Protein AF-A0A1I7YZM1-F1 (afdb_monomer)

Mean predicted aligned error: 12.56 Å

Solvent-accessible surface area (backbone atoms only — not comparable to full-atom values): 18655 Å² total; per-residue (Å²): 140,80,84,81,80,78,85,76,76,84,75,80,74,74,53,71,64,60,55,38,54,50,48,39,50,52,22,51,33,45,52,51,37,62,56,33,71,76,38,93,88,55,77,77,63,86,46,68,46,64,57,43,19,50,11,54,57,50,32,52,45,47,20,66,78,67,75,47,90,67,84,72,64,76,58,103,65,84,46,70,72,35,13,37,49,17,28,45,48,37,54,50,53,44,41,76,76,68,49,84,74,78,86,72,50,39,66,51,39,48,67,28,37,61,72,52,49,54,51,49,53,47,51,49,47,43,56,76,48,48,48,57,49,48,54,54,35,35,76,71,72,39,54,60,76,75,80,72,91,64,96,75,92,72,101,62,58,73,70,55,56,55,52,60,41,52,54,50,29,52,44,51,47,47,33,68,70,33,20,63,80,68,73,47,80,62,86,58,61,29,62,49,49,35,54,10,53,59,52,34,40,54,47,23,66,75,42,54,90,81,41,64,66,75,58,46,76,73,49,52,35,65,60,27,35,53,50,28,43,51,50,30,34,78,74,60,73,39,77,74,40,69,56,65,72,52,38,61,43,95,67,24,45,41,68,46,44,50,63,49,60,57,55,58,60,63,52,48,63,76,69,51,74,86,68,86,68,63,100,75,41,74,67,57,50,50,50,50,52,47,51,52,50,52,52,52,52,51,53,51,61,74,69,57,58,94,80,65,66,75,72,68,79,77,72,80,86,130

Nearest PDB structures (foldseek):
  4q57-assembly1_B  TM=9.097E-01  e=5.601E-19  Mus musculus
  4q59-assembly2_B  TM=9.113E-01  e=7.715E-19  Homo sapiens
  3f7p-assembly2_B  TM=9.151E-01  e=2.017E-18  Homo sapiens
  1mb8-assembly1_A  TM=8.969E-01  e=2.179E-17  Homo sapiens
  1sh6-assembly1_A  TM=9.086E-01  e=3.142E-17  Mus musculus

pLDDT: mean 81.33, std 19.45, range [35.44, 98.56]

Radius of gyration: 25.15 Å; Cα contacts (8 Å, |Δi|>4): 322; chains: 1; bounding box: 53×84×77 Å

Secondary structure (DSSP, 8-state):
---PPPPP-------HHHHHHHHHHHHHHHHHHHHHTT-TTPPPPS-HHHHTTTSHHHHHHHHHHHS--------SS--HHHHHHHHHHHHHHHHHTT---TT--HHHHHTT-HHHHHHHHHHHIIIIIIIHHHHHHHHTT-PPP------------HHHHHHHHHHHHHHHHHIIIIIHHHT-----SSGGGTTSHHHHHHHHHH-GGG--HHHHHHS-HHHHHHHHHHHHHHHH-----S-HHHHHSSS--HHHHHHHHTHHHHHHHHHS------TT-HHHHHHHHHHHHHHHHHHHHHH--TTS-TTGGGS---

Structure (mmCIF, N/CA/C/O backbone):
data_AF-A0A1I7YZM1-F1
#
_entry.id   AF-A0A1I7YZM1-F1
#
loop_
_atom_site.group_PDB
_atom_site.id
_atom_site.type_symbol
_atom_site.label_atom_id
_atom_site.label_alt_id
_atom_site.label_comp_id
_atom_site.label_asym_id
_atom_site.label_entity_id
_atom_site.label_seq_id
_atom_site.pdbx_PDB_ins_code
_atom_site.Cartn_x
_atom_site.Cartn_y
_atom_site.Cartn_z
_atom_site.occupancy
_atom_site.B_iso_or_equiv
_atom_site.auth_seq_id
_atom_site.auth_comp_id
_atom_site.auth_asym_id
_atom_site.auth_atom_id
_atom_site.pdbx_PDB_model_num
ATOM 1 N N . MET A 1 1 ? 29.058 -42.883 34.909 1.00 40.97 1 MET A N 1
ATOM 2 C CA . MET A 1 1 ? 27.886 -42.901 34.003 1.00 40.97 1 MET A CA 1
ATOM 3 C C . MET A 1 1 ? 27.300 -41.496 33.915 1.00 40.97 1 MET A C 1
ATOM 5 O O . MET A 1 1 ? 26.588 -41.092 34.819 1.00 40.97 1 MET A O 1
ATOM 9 N N . SER A 1 2 ? 27.626 -40.730 32.871 1.00 36.28 2 SER A N 1
ATOM 10 C CA . SER A 1 2 ? 27.017 -39.415 32.617 1.00 36.28 2 SER A CA 1
ATOM 11 C C . SER A 1 2 ? 26.451 -39.419 31.200 1.00 36.28 2 SER A C 1
ATOM 13 O O . SER A 1 2 ? 27.194 -39.531 30.225 1.00 36.28 2 SER A O 1
ATOM 15 N N . ARG A 1 3 ? 25.117 -39.416 31.095 1.00 38.44 3 ARG A N 1
ATOM 16 C CA . ARG A 1 3 ? 24.385 -39.421 29.824 1.00 38.44 3 ARG A CA 1
ATOM 17 C C . ARG A 1 3 ? 24.473 -38.024 29.207 1.00 38.44 3 ARG A C 1
ATOM 19 O O . ARG A 1 3 ? 23.849 -37.091 29.707 1.00 38.44 3 ARG A O 1
ATOM 26 N N . ARG A 1 4 ? 25.217 -37.886 28.105 1.00 37.78 4 ARG A N 1
ATOM 27 C CA . ARG A 1 4 ? 25.142 -36.709 27.229 1.00 37.78 4 ARG A CA 1
ATOM 28 C C . ARG A 1 4 ? 23.739 -36.658 26.616 1.00 37.78 4 ARG A C 1
ATOM 30 O O . ARG A 1 4 ? 23.339 -37.585 25.918 1.00 37.78 4 ARG A O 1
ATOM 37 N N . ARG A 1 5 ? 22.978 -35.602 26.914 1.00 41.69 5 ARG A N 1
ATOM 38 C CA . ARG A 1 5 ? 21.721 -35.298 26.218 1.00 41.69 5 ARG A CA 1
ATOM 39 C C . ARG A 1 5 ? 22.076 -34.775 24.825 1.00 41.69 5 ARG A C 1
ATOM 41 O O . ARG A 1 5 ? 22.742 -33.750 24.717 1.00 41.69 5 ARG A O 1
ATOM 48 N N . ASN A 1 6 ? 21.645 -35.481 23.784 1.00 35.69 6 ASN A N 1
ATOM 49 C CA . ASN A 1 6 ? 21.648 -34.959 22.419 1.00 35.69 6 ASN A CA 1
ATOM 50 C C . ASN A 1 6 ? 20.668 -33.775 22.334 1.00 35.69 6 ASN A C 1
ATOM 52 O O . ASN A 1 6 ? 19.540 -33.912 22.818 1.00 35.69 6 ASN A O 1
ATOM 56 N N . PRO A 1 7 ? 21.038 -32.633 21.730 1.00 41.72 7 PRO A N 1
ATOM 57 C CA . PRO A 1 7 ? 20.072 -31.593 21.423 1.00 41.72 7 PRO A CA 1
ATOM 58 C C . PRO A 1 7 ? 19.243 -32.024 20.207 1.00 41.72 7 PRO A C 1
ATOM 60 O O . PRO A 1 7 ? 19.772 -32.240 19.118 1.00 41.72 7 PRO A O 1
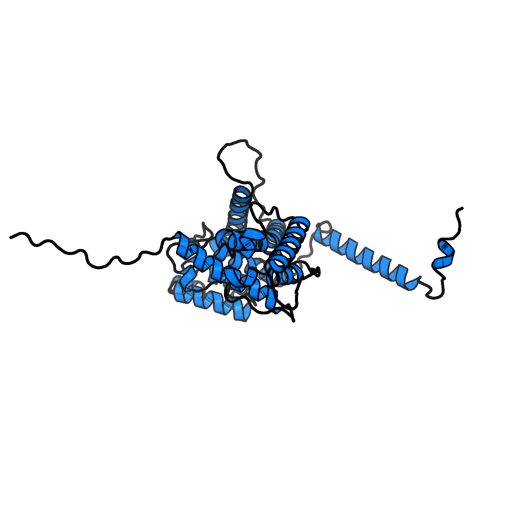ATOM 63 N N . CYS A 1 8 ? 17.935 -32.180 20.413 1.00 43.50 8 CYS A N 1
ATOM 64 C CA . CYS A 1 8 ? 16.960 -32.360 19.343 1.00 43.50 8 CYS A CA 1
ATOM 65 C C . CYS A 1 8 ? 16.930 -31.128 18.418 1.00 43.50 8 CYS A C 1
ATOM 67 O O . CYS A 1 8 ? 17.046 -30.004 18.896 1.00 43.50 8 CYS A O 1
ATOM 69 N N . CYS A 1 9 ? 16.768 -31.398 17.117 1.00 35.44 9 CYS A N 1
ATOM 70 C CA . CYS A 1 9 ? 16.461 -30.527 15.970 1.00 35.44 9 CYS A CA 1
ATOM 71 C C . CYS A 1 9 ? 16.451 -28.994 16.176 1.00 35.44 9 CYS A C 1
ATOM 73 O O . CYS A 1 9 ? 15.660 -28.487 16.973 1.00 35.44 9 CYS A O 1
ATOM 75 N N . PRO A 1 10 ? 17.181 -28.214 15.350 1.00 42.66 10 PRO A N 1
ATOM 76 C CA . PRO A 1 10 ? 17.001 -26.772 15.312 1.00 42.66 10 PRO A CA 1
ATOM 77 C C . PRO A 1 10 ? 15.647 -26.464 14.662 1.00 42.66 10 PRO A C 1
ATOM 79 O O . PRO A 1 10 ? 15.486 -26.538 13.446 1.00 42.66 10 PRO A O 1
ATOM 82 N N . CYS A 1 11 ? 14.657 -26.097 15.472 1.00 38.56 11 CYS A N 1
ATOM 83 C CA . CYS A 1 11 ? 13.500 -25.351 15.000 1.00 38.56 11 CYS A CA 1
ATOM 84 C C . CYS A 1 11 ? 14.020 -24.084 14.299 1.00 38.56 11 CYS A C 1
ATOM 86 O O . CYS A 1 11 ? 14.552 -23.173 14.939 1.00 38.56 11 CYS A O 1
ATOM 88 N N . PHE A 1 12 ? 13.937 -24.073 12.968 1.00 37.38 12 PHE A N 1
ATOM 89 C CA . PHE A 1 12 ? 14.424 -23.008 12.100 1.00 37.38 12 PHE A CA 1
ATOM 90 C C . PHE A 1 12 ? 13.574 -21.753 12.337 1.00 37.38 12 PHE A C 1
ATOM 92 O O . PHE A 1 12 ? 12.554 -21.522 11.692 1.00 37.38 12 PHE A O 1
ATOM 99 N N . ARG A 1 13 ? 13.948 -20.955 13.338 1.00 43.38 13 ARG A N 1
ATOM 100 C CA . ARG A 1 13 ? 13.294 -19.685 13.650 1.00 43.38 13 ARG A CA 1
ATOM 101 C C . ARG A 1 13 ? 13.651 -18.710 12.526 1.00 43.38 13 ARG A C 1
ATOM 103 O O . ARG A 1 13 ? 14.719 -18.105 12.543 1.00 43.38 13 ARG A O 1
ATOM 110 N N . MET A 1 14 ? 12.794 -18.616 11.506 1.00 52.22 14 MET A N 1
ATOM 111 C CA . MET A 1 14 ? 12.948 -17.652 10.411 1.00 52.22 14 MET A CA 1
ATOM 112 C C . MET A 1 14 ? 13.180 -16.254 11.001 1.00 52.22 14 MET A C 1
ATOM 114 O O . MET A 1 14 ? 12.443 -15.821 11.887 1.00 52.22 14 MET A O 1
ATOM 118 N N . SER A 1 15 ? 14.221 -15.557 10.535 1.00 65.75 15 SER A N 1
ATOM 119 C CA . SER A 1 15 ? 14.548 -14.210 11.017 1.00 65.75 15 SER A CA 1
ATOM 120 C C . SER A 1 15 ? 13.344 -13.277 10.848 1.00 65.75 15 SER A C 1
ATOM 122 O O . SER A 1 15 ? 12.726 -13.252 9.783 1.00 65.75 15 SER A O 1
ATOM 124 N N . SER A 1 16 ? 13.034 -12.477 11.875 1.00 68.31 16 SER A N 1
ATOM 125 C CA . SER A 1 16 ? 11.930 -11.497 11.870 1.00 68.31 16 SER A CA 1
ATOM 126 C C . SER A 1 16 ? 11.952 -10.592 10.628 1.00 68.31 16 SER A C 1
ATOM 128 O O . SER A 1 16 ? 10.901 -10.261 10.088 1.00 68.31 16 SER A O 1
ATOM 130 N N . LYS A 1 17 ? 13.143 -10.275 10.104 1.00 73.31 17 LYS A N 1
ATOM 131 C CA . LYS A 1 17 ? 13.301 -9.506 8.864 1.00 73.31 17 LYS A CA 1
ATOM 132 C C . LYS A 1 17 ? 12.768 -10.236 7.625 1.00 73.31 17 LYS A C 1
ATOM 134 O O . LYS A 1 17 ? 12.080 -9.629 6.817 1.00 73.31 17 LYS A O 1
ATOM 139 N N . TYR A 1 18 ? 13.052 -11.531 7.492 1.00 75.50 18 TYR A N 1
ATOM 140 C CA . TYR A 1 18 ? 12.601 -12.325 6.345 1.00 75.50 18 TYR A CA 1
ATOM 141 C C . TYR A 1 18 ? 11.071 -12.450 6.315 1.00 75.50 18 TYR A C 1
ATOM 143 O O . TYR A 1 18 ? 10.460 -12.390 5.252 1.00 75.50 18 TYR A O 1
ATOM 151 N N . GLN A 1 19 ? 10.443 -12.571 7.490 1.00 79.19 19 GLN A N 1
ATOM 152 C CA . GLN A 1 19 ? 8.982 -12.585 7.597 1.00 79.19 19 GLN A CA 1
ATOM 153 C C . GLN A 1 19 ? 8.365 -11.252 7.158 1.00 79.19 19 GLN A C 1
ATOM 155 O O . GLN A 1 19 ? 7.424 -11.249 6.368 1.00 79.19 19 GLN A O 1
ATOM 160 N N . HIS A 1 20 ? 8.934 -10.123 7.593 1.00 84.75 20 HIS A N 1
ATOM 161 C CA . HIS A 1 20 ? 8.491 -8.799 7.144 1.00 84.75 20 HIS A CA 1
ATOM 162 C C . HIS A 1 20 ? 8.602 -8.631 5.624 1.00 84.75 20 HIS A C 1
ATOM 164 O O . HIS A 1 20 ? 7.648 -8.179 4.995 1.00 84.75 20 HIS A O 1
ATOM 170 N N . ASP A 1 21 ? 9.729 -9.027 5.024 1.00 88.50 21 ASP A N 1
ATOM 171 C CA . ASP A 1 21 ? 9.936 -8.908 3.575 1.00 88.50 21 ASP A CA 1
ATOM 172 C C . ASP A 1 21 ? 8.925 -9.771 2.791 1.00 88.50 21 ASP A C 1
ATOM 174 O O . ASP A 1 21 ? 8.432 -9.348 1.744 1.00 88.50 21 ASP A O 1
ATOM 178 N N . LYS A 1 22 ? 8.545 -10.945 3.318 1.00 92.50 22 LYS A N 1
ATOM 179 C CA . LYS A 1 22 ? 7.515 -11.816 2.724 1.00 92.50 22 LYS A CA 1
ATOM 180 C C . LYS A 1 22 ? 6.116 -11.190 2.776 1.00 92.50 22 LYS A C 1
ATOM 182 O O . LYS A 1 22 ? 5.427 -11.177 1.756 1.00 92.50 22 LYS A O 1
ATOM 187 N N . ILE A 1 23 ? 5.708 -10.664 3.932 1.00 93.00 23 ILE A N 1
ATOM 188 C CA . ILE A 1 23 ? 4.410 -9.984 4.112 1.00 93.00 23 ILE A CA 1
ATOM 189 C C . ILE A 1 23 ? 4.326 -8.757 3.197 1.00 93.00 23 ILE A C 1
ATOM 191 O O . ILE A 1 23 ? 3.333 -8.540 2.496 1.00 93.00 23 ILE A O 1
ATOM 195 N N . GLN A 1 24 ? 5.409 -7.980 3.151 1.00 94.25 24 GLN A N 1
ATOM 196 C CA . GLN A 1 24 ? 5.496 -6.791 2.317 1.00 94.25 24 GLN A CA 1
ATOM 197 C C . GLN A 1 24 ? 5.444 -7.140 0.827 1.00 94.25 24 GLN A C 1
ATOM 199 O O . GLN A 1 24 ? 4.685 -6.511 0.093 1.00 94.25 24 GLN A O 1
ATOM 204 N N . LYS A 1 25 ? 6.168 -8.182 0.384 1.00 96.88 25 LYS A N 1
ATOM 205 C CA . LYS A 1 25 ? 6.096 -8.693 -0.996 1.00 96.88 25 LYS A CA 1
ATOM 206 C C . LYS A 1 25 ? 4.659 -9.014 -1.393 1.00 96.88 25 LYS A C 1
ATOM 208 O O . LYS A 1 25 ? 4.211 -8.540 -2.433 1.00 96.88 25 LYS A O 1
ATOM 213 N N . LYS A 1 26 ? 3.928 -9.781 -0.578 1.00 97.06 26 LYS A N 1
ATOM 214 C CA . LYS A 1 26 ? 2.529 -10.139 -0.863 1.00 97.06 26 LYS A CA 1
ATOM 215 C C . LYS A 1 26 ? 1.634 -8.906 -0.978 1.00 97.06 26 LYS A C 1
ATOM 217 O O . LYS A 1 26 ? 0.933 -8.750 -1.974 1.00 97.06 26 LYS A O 1
ATOM 222 N N . THR A 1 27 ? 1.705 -8.013 0.009 1.00 97.81 27 THR A N 1
ATOM 223 C CA . THR A 1 27 ? 0.872 -6.801 0.054 1.00 97.81 27 THR A CA 1
ATOM 224 C C . THR A 1 27 ? 1.132 -5.906 -1.156 1.00 97.81 27 THR A C 1
ATOM 226 O O . THR A 1 27 ? 0.201 -5.443 -1.810 1.00 97.81 27 THR A O 1
ATOM 229 N N . PHE A 1 28 ? 2.405 -5.703 -1.503 1.00 98.19 28 PHE A N 1
ATOM 230 C CA . PHE A 1 28 ? 2.802 -4.889 -2.651 1.00 98.19 28 PHE A CA 1
ATOM 231 C C . PHE A 1 28 ? 2.443 -5.552 -3.982 1.00 98.19 28 PHE A C 1
ATOM 233 O O . PHE A 1 28 ? 2.031 -4.855 -4.901 1.00 98.19 28 PHE A O 1
ATOM 240 N N . THR A 1 29 ? 2.510 -6.882 -4.074 1.00 98.19 29 THR A N 1
ATOM 241 C CA . THR A 1 29 ? 2.039 -7.627 -5.255 1.00 98.19 29 THR A CA 1
ATOM 242 C C . THR A 1 29 ? 0.544 -7.402 -5.480 1.00 98.19 29 THR A C 1
ATOM 244 O O . THR A 1 29 ? 0.141 -7.009 -6.572 1.00 98.19 29 THR A O 1
ATOM 247 N N . LYS A 1 30 ? -0.281 -7.554 -4.432 1.00 98.00 30 LYS A N 1
ATOM 248 C CA . LYS A 1 30 ? -1.727 -7.285 -4.506 1.00 98.00 30 LYS A CA 1
ATOM 249 C C . LYS A 1 30 ? -2.027 -5.832 -4.876 1.00 98.00 30 LYS A C 1
ATOM 251 O O . LYS A 1 30 ? -2.937 -5.584 -5.661 1.00 98.00 30 LYS A O 1
ATOM 256 N N . TRP A 1 31 ? -1.257 -4.883 -4.339 1.00 97.75 31 TRP A N 1
ATOM 257 C CA . TRP A 1 31 ? -1.401 -3.465 -4.668 1.00 97.75 31 TRP A CA 1
ATOM 258 C C . TRP A 1 31 ? -1.092 -3.177 -6.142 1.00 97.75 31 TRP A C 1
ATOM 260 O O . TRP A 1 31 ? -1.857 -2.476 -6.796 1.00 97.75 31 TRP A O 1
ATOM 270 N N . ILE A 1 32 ? -0.013 -3.747 -6.689 1.00 97.75 32 ILE A N 1
ATOM 271 C CA . ILE A 1 32 ? 0.309 -3.604 -8.115 1.00 97.75 32 ILE A CA 1
ATOM 272 C C . ILE A 1 32 ? -0.797 -4.221 -8.973 1.00 97.75 32 ILE A C 1
ATOM 274 O O . ILE A 1 32 ? -1.288 -3.565 -9.888 1.00 97.75 32 ILE A O 1
ATOM 278 N N . ASN A 1 33 ? -1.228 -5.445 -8.656 1.00 97.12 33 ASN A N 1
ATOM 279 C CA . ASN A 1 33 ? -2.269 -6.135 -9.420 1.00 97.12 33 ASN A CA 1
ATOM 280 C C . ASN A 1 33 ? -3.601 -5.381 -9.408 1.00 97.12 33 ASN A C 1
ATOM 282 O O . ASN A 1 33 ? -4.258 -5.317 -10.439 1.00 97.12 33 ASN A O 1
ATOM 286 N N . TYR A 1 34 ? -3.958 -4.742 -8.291 1.00 94.62 34 TYR A N 1
ATOM 287 C CA . TYR A 1 34 ? -5.133 -3.874 -8.214 1.00 94.62 34 TYR A CA 1
ATOM 288 C C . TYR A 1 34 ? -5.119 -2.751 -9.254 1.00 94.62 34 TYR A C 1
ATOM 290 O O . TYR A 1 34 ? -6.120 -2.525 -9.926 1.00 94.62 34 TYR A O 1
ATOM 298 N N . HIS A 1 35 ? -3.984 -2.072 -9.430 1.00 94.25 35 HIS A N 1
ATOM 299 C CA . HIS A 1 35 ? -3.873 -1.030 -10.453 1.00 94.25 35 HIS A CA 1
ATOM 300 C C . HIS A 1 35 ? -3.815 -1.630 -11.860 1.00 94.25 35 HIS A C 1
ATOM 302 O O . HIS A 1 35 ? -4.493 -1.149 -12.766 1.00 94.25 35 HIS A O 1
ATOM 308 N N . LEU A 1 36 ? -3.063 -2.717 -12.050 1.00 94.44 36 LEU A N 1
ATOM 309 C CA . LEU A 1 36 ? -2.901 -3.350 -13.362 1.00 94.44 36 LEU A CA 1
ATOM 310 C C . LEU A 1 36 ? -4.179 -3.992 -13.911 1.00 94.44 36 LEU A C 1
ATOM 312 O O . LEU A 1 36 ? -4.284 -4.131 -15.123 1.00 94.44 36 LEU A O 1
ATOM 316 N N . GLU A 1 37 ? -5.156 -4.340 -13.075 1.00 89.69 37 GLU A N 1
ATOM 317 C CA . GLU A 1 37 ? -6.455 -4.847 -13.541 1.00 89.69 37 GLU A CA 1
ATOM 318 C C . GLU A 1 37 ? -7.215 -3.855 -14.420 1.00 89.69 37 GLU A C 1
ATOM 320 O O . GLU A 1 37 ? -7.981 -4.261 -15.289 1.00 89.69 37 GLU A O 1
ATOM 325 N N . THR A 1 38 ? -6.976 -2.556 -14.239 1.00 80.88 38 THR A N 1
ATOM 326 C CA . THR A 1 38 ? -7.560 -1.515 -15.097 1.00 80.88 38 THR A CA 1
ATOM 327 C C . THR A 1 38 ? -6.839 -1.372 -16.441 1.00 80.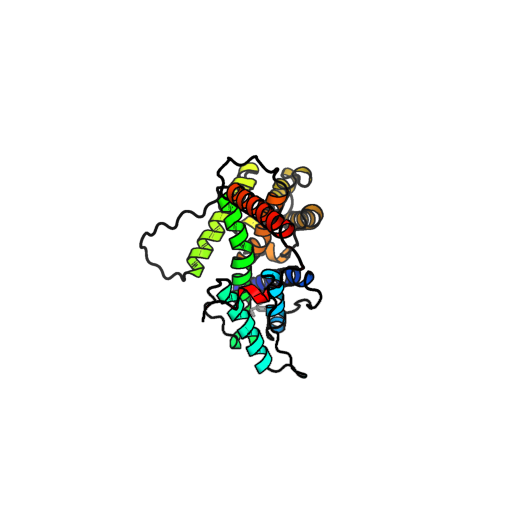88 38 THR A C 1
ATOM 329 O O . THR A 1 38 ? -7.304 -0.657 -17.327 1.00 80.88 38 THR A O 1
ATOM 332 N N . HIS A 1 39 ? -5.708 -2.061 -16.618 1.00 81.00 39 HIS A N 1
ATOM 333 C CA . HIS A 1 39 ? -4.881 -1.992 -17.811 1.00 81.00 39 HIS A CA 1
ATOM 334 C C . HIS A 1 39 ? -5.095 -3.218 -18.704 1.00 81.00 39 HIS A C 1
ATOM 336 O O . HIS A 1 39 ? -4.522 -4.283 -18.476 1.00 81.00 39 HIS A O 1
ATOM 342 N N . ASN A 1 40 ? -5.854 -3.034 -19.787 1.00 69.88 40 ASN A N 1
ATOM 343 C CA . ASN A 1 40 ? -6.302 -4.096 -20.703 1.00 69.88 40 ASN A CA 1
ATOM 344 C C . ASN A 1 40 ? -5.190 -5.010 -21.260 1.00 69.88 40 ASN A C 1
ATOM 346 O O . ASN A 1 40 ? -5.467 -6.137 -21.659 1.00 69.88 40 ASN A O 1
ATOM 350 N N . SER A 1 41 ? -3.941 -4.535 -21.303 1.00 70.69 41 SER A N 1
ATOM 351 C CA . SER A 1 41 ? -2.800 -5.253 -21.897 1.00 70.69 41 SER A CA 1
ATOM 352 C C . SER A 1 41 ? -1.786 -5.775 -20.869 1.00 70.69 41 SER A C 1
ATOM 354 O O . SER A 1 41 ? -0.709 -6.243 -21.246 1.00 70.69 41 SER A O 1
ATOM 356 N N . SER A 1 42 ? -2.076 -5.649 -19.570 1.00 79.38 42 SER A N 1
ATOM 357 C CA . SER A 1 42 ? -1.167 -6.078 -18.504 1.00 79.38 42 SER A CA 1
ATOM 358 C C . SER A 1 42 ? -1.485 -7.482 -18.021 1.00 79.38 42 SER A C 1
ATOM 360 O O . SER A 1 42 ? -2.630 -7.812 -17.732 1.00 79.38 42 SER A O 1
ATOM 362 N N . ARG A 1 43 ? -0.441 -8.300 -17.872 1.00 89.56 43 ARG A N 1
ATOM 363 C CA . ARG A 1 43 ? -0.526 -9.524 -17.069 1.00 89.56 43 ARG A CA 1
ATOM 364 C C . ARG A 1 43 ? -0.455 -9.185 -15.578 1.00 89.56 43 ARG A C 1
ATOM 366 O O . ARG A 1 43 ? 0.074 -8.135 -15.210 1.00 89.56 43 ARG A O 1
ATOM 373 N N . GLN A 1 44 ? -0.926 -10.099 -14.734 1.00 92.31 44 GLN A N 1
ATOM 374 C CA . GLN A 1 44 ? -0.741 -10.003 -13.288 1.00 92.31 44 GLN A CA 1
ATOM 375 C C . GLN A 1 44 ? 0.707 -10.333 -12.893 1.00 92.31 44 GLN A C 1
ATOM 377 O O . GLN A 1 44 ? 1.403 -11.096 -13.568 1.00 92.31 44 GLN A O 1
ATOM 382 N N . VAL A 1 45 ? 1.149 -9.727 -11.795 1.00 96.31 45 VAL A N 1
ATOM 383 C CA . VAL A 1 45 ? 2.381 -10.062 -11.079 1.00 96.31 45 VAL A CA 1
ATOM 384 C C . VAL A 1 45 ? 2.102 -11.266 -10.184 1.00 96.31 45 VAL A C 1
ATOM 386 O O . VAL A 1 45 ? 1.215 -11.210 -9.329 1.00 96.31 45 VAL A O 1
ATOM 389 N N . GLU A 1 46 ? 2.886 -12.325 -10.346 1.00 95.56 46 GLU A N 1
ATOM 390 C CA . GLU A 1 46 ? 2.864 -13.529 -9.511 1.00 95.56 46 GLU A CA 1
ATOM 391 C C . GLU A 1 46 ? 4.062 -13.537 -8.555 1.00 95.56 46 GLU A C 1
ATOM 393 O O . GLU A 1 46 ? 3.906 -13.710 -7.343 1.00 95.56 46 GLU A O 1
ATOM 398 N N . ASP A 1 47 ? 5.258 -13.257 -9.080 1.00 96.62 47 ASP A N 1
ATOM 399 C CA . ASP A 1 47 ? 6.465 -13.046 -8.292 1.00 96.62 47 ASP A CA 1
ATOM 400 C C . ASP A 1 47 ? 7.015 -11.638 -8.518 1.00 96.62 47 ASP A C 1
ATOM 402 O O . ASP A 1 47 ? 7.700 -11.359 -9.497 1.00 96.62 47 ASP A O 1
ATOM 406 N N . LEU A 1 48 ? 6.790 -10.762 -7.537 1.00 97.62 48 LEU A N 1
ATOM 407 C CA . LEU A 1 48 ? 7.255 -9.374 -7.555 1.00 97.62 48 LEU A CA 1
ATOM 408 C C . LEU A 1 48 ? 8.736 -9.187 -7.926 1.00 97.62 48 LEU A C 1
ATOM 410 O O . LEU A 1 48 ? 9.083 -8.180 -8.539 1.00 97.62 48 LEU A O 1
ATOM 414 N N . PHE A 1 49 ? 9.616 -10.102 -7.510 1.00 96.88 49 PHE A N 1
ATOM 415 C CA . PHE A 1 49 ? 11.060 -9.957 -7.708 1.00 96.88 49 PHE A CA 1
ATOM 416 C C . PHE A 1 49 ? 11.519 -10.454 -9.073 1.00 96.88 49 PHE A C 1
ATOM 418 O O . PHE A 1 49 ? 12.566 -10.012 -9.531 1.00 96.88 49 PHE A O 1
ATOM 425 N N . GLU A 1 50 ? 10.734 -11.306 -9.731 1.00 96.94 50 GLU A N 1
ATOM 426 C CA . GLU A 1 50 ? 11.016 -11.790 -11.084 1.00 96.94 50 GLU A CA 1
ATOM 427 C C . GLU A 1 50 ? 10.257 -10.989 -12.145 1.00 96.94 50 GLU A C 1
ATOM 429 O O . GLU A 1 50 ? 10.829 -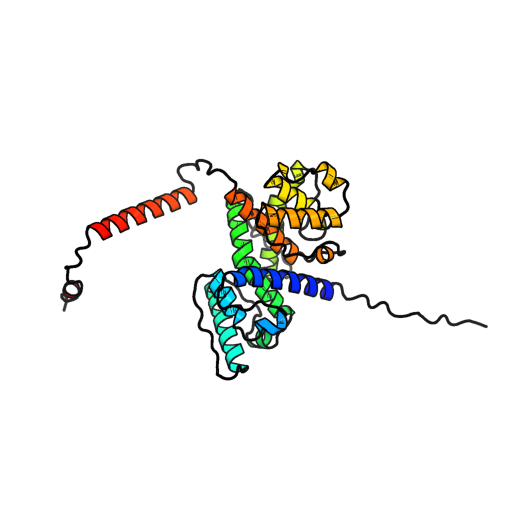10.556 -13.146 1.00 96.94 50 GLU A O 1
ATOM 434 N N . ASP A 1 51 ? 8.982 -10.705 -11.901 1.00 97.12 51 ASP A N 1
ATOM 435 C CA . ASP A 1 51 ? 8.078 -10.127 -12.891 1.00 97.12 51 ASP A CA 1
ATOM 436 C C . ASP A 1 51 ? 8.325 -8.645 -13.173 1.00 97.12 51 ASP A C 1
ATOM 438 O O . ASP A 1 51 ? 7.945 -8.152 -14.234 1.00 97.12 51 ASP A O 1
ATOM 442 N N . LEU A 1 52 ? 8.977 -7.926 -12.254 1.00 96.94 52 LEU A N 1
ATOM 443 C CA . LEU A 1 52 ? 9.358 -6.526 -12.462 1.00 96.94 52 LEU A CA 1
ATOM 444 C C . LEU A 1 52 ? 10.729 -6.356 -13.132 1.00 96.94 52 LEU A C 1
ATOM 446 O O . LEU A 1 52 ? 11.087 -5.232 -13.490 1.00 96.94 52 LEU A O 1
ATOM 450 N N . ARG A 1 53 ? 11.503 -7.434 -13.317 1.00 96.56 53 ARG A N 1
ATOM 451 C CA . ARG A 1 53 ? 12.902 -7.357 -13.780 1.00 96.56 53 ARG A CA 1
ATOM 452 C C . ARG A 1 53 ? 13.045 -6.810 -15.190 1.00 96.56 53 ARG A C 1
ATOM 454 O O . ARG A 1 53 ? 14.045 -6.170 -15.493 1.00 96.56 53 ARG A O 1
ATOM 461 N N . ASP A 1 54 ? 12.068 -7.057 -16.057 1.00 95.50 54 ASP A N 1
ATOM 462 C CA . ASP A 1 54 ? 12.117 -6.600 -17.447 1.00 95.50 54 ASP A CA 1
ATOM 463 C C . ASP A 1 54 ? 11.640 -5.152 -17.647 1.00 95.50 54 ASP A C 1
ATOM 465 O O . ASP A 1 54 ? 11.734 -4.617 -18.757 1.00 95.50 54 ASP A O 1
ATOM 469 N N . GLY A 1 55 ? 11.137 -4.526 -16.578 1.00 96.44 55 GLY A N 1
ATOM 470 C CA . GLY A 1 55 ? 10.615 -3.165 -16.549 1.00 96.44 55 GLY A CA 1
ATOM 471 C C . GLY A 1 55 ? 9.266 -2.964 -17.240 1.00 96.44 55 GLY A C 1
ATOM 472 O O . GLY A 1 55 ? 8.702 -1.883 -17.111 1.00 96.44 55 GLY A O 1
ATOM 473 N N . VAL A 1 56 ? 8.710 -3.966 -17.928 1.00 95.38 56 VAL A N 1
ATOM 474 C CA . VAL A 1 56 ? 7.472 -3.816 -18.711 1.00 95.38 56 VAL A CA 1
ATOM 475 C C . VAL A 1 56 ? 6.283 -3.552 -17.792 1.00 95.38 56 VAL A C 1
ATOM 477 O O . VAL A 1 56 ? 5.566 -2.571 -17.972 1.00 95.38 56 VAL A O 1
ATOM 480 N N . LEU A 1 57 ? 6.101 -4.391 -16.770 1.00 96.12 57 LEU A N 1
ATOM 481 C CA . LEU A 1 57 ? 5.008 -4.220 -15.808 1.00 96.12 57 LEU A CA 1
ATOM 482 C C . LEU A 1 57 ? 5.171 -2.959 -14.958 1.00 96.12 57 LEU A C 1
ATOM 484 O O . LEU A 1 57 ? 4.176 -2.345 -14.581 1.00 96.12 57 LEU A O 1
ATOM 488 N N . LEU A 1 58 ? 6.412 -2.536 -14.698 1.00 96.94 58 LEU A N 1
ATOM 489 C CA . LEU A 1 58 ? 6.672 -1.271 -14.018 1.00 96.94 58 LEU A CA 1
ATOM 490 C C . LEU A 1 58 ? 6.252 -0.078 -14.888 1.00 96.94 58 LEU A C 1
ATOM 492 O O . LEU A 1 58 ? 5.634 0.847 -14.369 1.00 96.94 58 LEU A O 1
ATOM 496 N N . CYS A 1 59 ? 6.538 -0.109 -16.194 1.00 96.62 59 CYS A N 1
ATOM 497 C CA . CYS A 1 59 ? 6.039 0.894 -17.133 1.00 96.62 59 CYS A CA 1
ATOM 498 C C . CYS A 1 59 ? 4.509 0.932 -17.127 1.00 96.62 59 CYS A C 1
ATOM 500 O O . CYS A 1 59 ? 3.962 1.989 -16.838 1.00 96.62 59 CYS A O 1
ATOM 502 N N . HIS A 1 60 ? 3.830 -0.203 -17.324 1.00 96.06 60 HIS A N 1
ATOM 503 C CA . HIS A 1 60 ? 2.362 -0.236 -17.338 1.00 96.06 60 HIS A CA 1
ATOM 504 C C . HIS A 1 60 ? 1.742 0.270 -16.028 1.00 96.06 60 HIS A C 1
ATOM 506 O O . HIS A 1 60 ? 0.753 0.997 -16.035 1.00 96.06 60 HIS A O 1
ATOM 512 N N . LEU A 1 61 ? 2.336 -0.074 -14.882 1.00 96.94 61 LEU A N 1
ATOM 513 C CA . LEU A 1 61 ? 1.892 0.440 -13.589 1.00 96.94 61 LEU A CA 1
ATOM 514 C C . LEU A 1 61 ? 2.002 1.970 -13.526 1.00 96.94 61 LEU A C 1
ATOM 516 O O . LEU A 1 61 ? 1.089 2.632 -13.043 1.00 96.94 61 LEU A O 1
ATOM 520 N N . ILE A 1 62 ? 3.103 2.542 -14.018 1.00 96.19 62 ILE A N 1
ATOM 521 C CA . ILE A 1 62 ? 3.280 3.999 -14.083 1.00 96.19 62 ILE A CA 1
ATOM 522 C C . ILE A 1 62 ? 2.266 4.625 -15.045 1.00 96.19 62 ILE A C 1
ATOM 524 O O . ILE A 1 62 ? 1.721 5.679 -14.720 1.00 96.19 62 ILE A O 1
ATOM 528 N N . GLU A 1 63 ? 1.977 3.988 -16.181 1.00 95.12 63 GLU A N 1
ATOM 529 C CA . GLU A 1 63 ? 0.950 4.452 -17.123 1.00 95.12 63 GLU A CA 1
ATOM 530 C C . GLU A 1 63 ? -0.413 4.557 -16.435 1.00 95.12 63 GLU A C 1
ATOM 532 O O . GLU A 1 63 ? -1.040 5.613 -16.480 1.00 95.12 63 GLU A O 1
ATOM 537 N N . VAL A 1 64 ? -0.826 3.515 -15.705 1.00 94.81 64 VAL A N 1
ATOM 538 C CA . VAL A 1 64 ? -2.083 3.522 -14.936 1.00 94.81 64 VAL A CA 1
ATOM 539 C C . VAL A 1 64 ? -2.088 4.617 -13.869 1.00 94.81 64 VAL A C 1
ATOM 541 O O . VAL A 1 64 ? -3.064 5.352 -13.740 1.00 94.81 64 VAL A O 1
ATOM 544 N N . LEU A 1 65 ? -1.004 4.751 -13.100 1.00 94.12 65 LEU A N 1
ATOM 545 C CA . LEU A 1 65 ? -0.944 5.701 -11.984 1.00 94.12 65 LEU A CA 1
ATOM 546 C C . LEU A 1 65 ? -0.873 7.165 -12.437 1.00 94.12 65 LEU A C 1
ATOM 548 O O . LEU A 1 65 ? -1.279 8.056 -11.693 1.00 94.12 65 LEU A O 1
ATOM 552 N N . THR A 1 66 ? -0.319 7.430 -13.622 1.00 93.44 66 THR A N 1
ATOM 553 C CA . THR A 1 66 ? -0.032 8.796 -14.094 1.00 93.44 66 THR A CA 1
ATOM 554 C C . THR A 1 66 ? -0.885 9.246 -15.277 1.00 93.44 66 THR A C 1
ATOM 556 O O . THR A 1 66 ? -0.902 10.443 -15.574 1.00 93.44 66 THR A O 1
ATOM 559 N N . GLY A 1 67 ? -1.560 8.313 -15.956 1.00 92.62 67 GLY A N 1
ATOM 560 C CA . GLY A 1 67 ? -2.287 8.540 -17.207 1.00 92.62 67 GLY A CA 1
ATOM 561 C C . GLY A 1 67 ? -1.389 8.823 -18.418 1.00 92.62 67 GLY A C 1
ATOM 562 O O . GLY A 1 67 ? -1.889 9.214 -19.468 1.00 92.62 67 GLY A O 1
ATOM 563 N N . GLU A 1 68 ? -0.070 8.684 -18.285 1.00 92.31 68 GLU A N 1
ATOM 564 C CA . GLU A 1 68 ? 0.898 8.958 -19.347 1.00 92.31 68 GLU A CA 1
ATOM 565 C C . GLU A 1 68 ? 1.399 7.653 -19.956 1.00 92.31 68 GLU A C 1
ATOM 567 O O . GLU A 1 68 ? 1.898 6.815 -19.218 1.00 92.31 68 GLU A O 1
ATOM 572 N N . ALA A 1 69 ? 1.319 7.500 -21.281 1.00 92.62 69 ALA A N 1
ATOM 573 C CA . ALA A 1 69 ? 1.864 6.336 -21.979 1.00 92.62 69 ALA A CA 1
ATOM 574 C C . ALA A 1 69 ? 3.404 6.355 -21.994 1.00 92.62 69 ALA A C 1
ATOM 576 O O . ALA A 1 69 ? 4.021 7.384 -22.284 1.00 92.62 69 ALA A O 1
ATOM 577 N N . LEU A 1 70 ? 4.031 5.214 -21.713 1.00 93.44 70 LEU A N 1
ATOM 578 C CA . LEU A 1 70 ? 5.478 5.046 -21.643 1.00 93.44 70 LEU A CA 1
ATOM 579 C C . LEU A 1 70 ? 5.970 4.165 -22.800 1.00 93.44 70 LEU A C 1
ATOM 581 O O . LEU A 1 70 ? 5.384 3.123 -23.097 1.00 93.44 70 LEU A O 1
ATOM 585 N N . PRO A 1 71 ? 7.104 4.511 -23.434 1.00 91.81 71 PRO A N 1
ATOM 586 C CA . PRO A 1 71 ? 7.700 3.636 -24.429 1.00 91.81 71 PRO A CA 1
ATOM 587 C C . PRO A 1 71 ? 8.221 2.361 -23.758 1.00 91.81 71 PRO A C 1
ATOM 589 O O . PRO A 1 71 ? 9.067 2.412 -22.863 1.00 91.81 71 PRO A O 1
ATOM 592 N N . VAL A 1 72 ? 7.743 1.210 -24.233 1.00 91.44 72 VAL A N 1
ATOM 593 C CA . VAL A 1 72 ? 8.225 -0.106 -23.805 1.00 91.44 72 VAL A CA 1
ATOM 594 C C . VAL A 1 72 ? 9.047 -0.736 -24.923 1.00 91.44 72 VAL A C 1
ATOM 596 O O . VAL A 1 72 ? 8.541 -1.090 -25.987 1.00 91.44 72 VAL A O 1
ATOM 599 N N . HIS A 1 73 ? 10.333 -0.924 -24.664 1.00 86.19 73 HIS A N 1
ATOM 600 C CA . HIS A 1 73 ? 11.257 -1.599 -25.557 1.00 86.19 73 HIS A CA 1
ATOM 601 C C . HIS A 1 73 ? 11.074 -3.114 -25.451 1.00 86.19 73 HIS A C 1
ATOM 603 O O . HIS A 1 73 ? 11.387 -3.741 -24.433 1.00 86.19 73 HIS A O 1
ATOM 609 N N . LYS A 1 74 ? 10.591 -3.714 -26.540 1.00 80.31 74 LYS A N 1
ATOM 610 C CA . LYS A 1 74 ? 10.510 -5.164 -26.724 1.00 80.31 74 LYS A CA 1
ATOM 611 C C . LYS A 1 74 ? 11.229 -5.530 -28.019 1.00 80.31 74 LYS A C 1
ATOM 613 O O . LYS A 1 74 ? 11.045 -4.882 -29.043 1.00 80.31 74 LYS A O 1
ATOM 618 N N . GLY A 1 75 ? 12.055 -6.569 -27.968 1.00 71.25 75 GLY A N 1
ATOM 619 C CA . GLY A 1 75 ? 12.612 -7.209 -29.159 1.00 71.25 75 GLY A CA 1
ATOM 620 C C . GLY A 1 75 ? 11.960 -8.568 -29.385 1.00 71.25 75 GLY A C 1
ATOM 621 O O . GLY A 1 75 ? 11.297 -9.089 -28.490 1.00 71.25 75 GLY A O 1
ATOM 622 N N . ARG A 1 76 ? 12.216 -9.190 -30.546 1.00 76.19 76 ARG A N 1
ATOM 623 C CA . ARG A 1 76 ? 11.753 -10.563 -30.847 1.00 76.19 76 ARG A CA 1
ATOM 624 C C . ARG A 1 76 ? 12.139 -11.567 -29.750 1.00 76.19 76 ARG A C 1
ATOM 626 O O . ARG A 1 76 ? 11.416 -12.519 -29.500 1.00 76.19 76 ARG A O 1
ATOM 633 N N . VAL A 1 77 ? 13.281 -11.328 -29.102 1.00 80.69 77 VAL A N 1
ATOM 634 C CA . VAL A 1 77 ? 13.718 -12.004 -27.878 1.00 80.69 77 VAL A CA 1
ATOM 635 C C . VAL A 1 77 ? 14.026 -10.933 -26.834 1.00 80.69 77 VAL A C 1
ATOM 637 O O . VAL A 1 77 ? 14.796 -10.004 -27.102 1.00 80.69 77 VAL A O 1
ATOM 640 N N . SER A 1 78 ? 13.428 -11.055 -25.649 1.00 86.50 78 SER A N 1
ATOM 641 C CA . SER A 1 78 ? 13.714 -10.162 -24.525 1.00 86.50 78 SER A CA 1
ATOM 642 C C . SER A 1 78 ? 15.133 -10.419 -24.004 1.00 86.50 78 SER A C 1
ATOM 644 O O . SER A 1 78 ? 15.515 -11.559 -23.755 1.00 86.50 78 SER A O 1
ATOM 646 N N . LYS A 1 79 ? 15.943 -9.361 -23.898 1.00 91.06 79 LYS A N 1
ATOM 647 C CA . LYS A 1 79 ? 17.351 -9.407 -23.478 1.00 91.06 79 LYS A CA 1
ATOM 648 C C . LYS A 1 79 ? 17.564 -8.365 -22.391 1.00 91.06 79 LYS A C 1
ATOM 650 O O . LYS A 1 79 ? 16.854 -7.363 -22.358 1.00 91.06 79 LYS A O 1
ATOM 655 N N . ARG A 1 80 ? 18.613 -8.541 -21.584 1.00 93.62 80 ARG A N 1
ATOM 656 C CA . ARG A 1 80 ? 18.958 -7.624 -20.485 1.00 93.62 80 ARG A CA 1
ATOM 657 C C . ARG A 1 80 ? 19.053 -6.157 -20.917 1.00 93.62 80 ARG A C 1
ATOM 659 O O . ARG A 1 80 ? 18.634 -5.282 -20.177 1.00 93.62 80 ARG A O 1
ATOM 666 N N . VAL A 1 81 ? 19.533 -5.875 -22.127 1.00 92.81 81 VAL A N 1
ATOM 667 C CA . VAL A 1 81 ? 19.574 -4.499 -22.659 1.00 92.81 81 VAL A CA 1
ATOM 668 C C . VAL A 1 81 ? 18.181 -3.861 -22.766 1.00 92.81 81 VAL A C 1
ATOM 670 O O . VAL A 1 81 ? 18.028 -2.691 -22.435 1.00 92.81 81 VAL A O 1
ATOM 673 N N . HIS A 1 82 ? 17.150 -4.631 -23.139 1.00 94.38 82 HIS A N 1
ATOM 674 C CA . HIS A 1 82 ? 15.764 -4.155 -23.156 1.00 94.38 82 HIS A CA 1
ATOM 675 C C . HIS A 1 82 ? 15.246 -3.923 -21.733 1.00 94.38 82 HIS A C 1
ATOM 677 O O . HIS A 1 82 ? 14.612 -2.903 -21.482 1.00 94.38 82 HIS A O 1
ATOM 683 N N . HIS A 1 83 ? 15.576 -4.823 -20.795 1.00 96.25 83 HIS A N 1
ATOM 684 C CA . HIS A 1 83 ? 15.216 -4.686 -19.376 1.00 96.25 83 HIS A CA 1
ATOM 685 C C . HIS A 1 83 ? 15.740 -3.376 -18.793 1.00 96.25 83 HIS A C 1
ATOM 687 O O . HIS A 1 83 ? 14.977 -2.577 -18.259 1.00 96.25 83 HIS A O 1
ATOM 693 N N . ILE A 1 84 ? 17.041 -3.122 -18.965 1.00 96.50 84 ILE A N 1
ATOM 694 C CA . ILE A 1 84 ? 17.690 -1.902 -18.482 1.00 96.50 84 ILE A CA 1
ATOM 695 C C . ILE A 1 84 ? 17.075 -0.661 -19.136 1.00 96.50 84 ILE A C 1
ATOM 697 O O . ILE A 1 84 ? 16.835 0.321 -18.435 1.00 96.50 84 ILE A O 1
ATOM 701 N N . SER A 1 85 ? 16.771 -0.701 -20.439 1.00 96.50 85 SER A N 1
ATOM 702 C CA . SER A 1 85 ? 16.117 0.413 -21.142 1.00 96.50 85 SER A CA 1
ATOM 703 C C . SER A 1 85 ? 14.740 0.727 -20.550 1.00 96.50 85 SER A C 1
ATOM 705 O O . SER A 1 85 ? 14.488 1.865 -20.166 1.00 96.50 85 SER A O 1
ATOM 707 N N . ASN A 1 86 ? 13.876 -0.281 -20.390 1.00 97.50 86 ASN A N 1
ATOM 708 C CA . ASN A 1 86 ? 12.531 -0.115 -19.821 1.00 97.50 86 ASN A CA 1
ATOM 709 C C . ASN A 1 86 ? 12.576 0.402 -18.382 1.00 97.50 86 ASN A C 1
ATOM 711 O O . ASN A 1 86 ? 11.888 1.361 -18.038 1.00 97.50 86 ASN A O 1
ATOM 715 N N 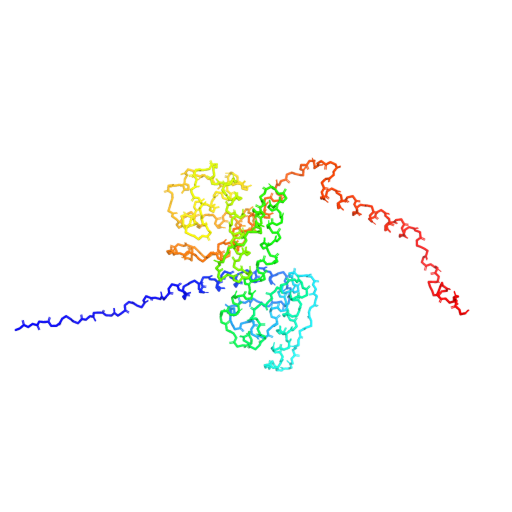. LEU A 1 87 ? 13.432 -0.187 -17.545 1.00 97.81 87 LEU A N 1
ATOM 716 C CA . LEU A 1 87 ? 13.621 0.255 -16.165 1.00 97.81 87 LEU A CA 1
ATOM 717 C C . LEU A 1 87 ? 14.156 1.692 -16.103 1.00 97.81 87 LEU A C 1
ATOM 719 O O . LEU A 1 87 ? 13.719 2.476 -15.264 1.00 97.81 87 LEU A O 1
ATOM 723 N N . THR A 1 88 ? 15.055 2.078 -17.009 1.00 96.94 88 THR A N 1
ATOM 724 C CA . THR A 1 88 ? 15.557 3.458 -17.099 1.00 96.94 88 THR A CA 1
ATOM 725 C C . THR A 1 88 ? 14.445 4.437 -17.476 1.00 96.94 88 THR A C 1
ATOM 727 O O . THR A 1 88 ? 14.325 5.488 -16.839 1.00 96.94 88 THR A O 1
ATOM 730 N N . THR A 1 89 ? 13.597 4.083 -18.446 1.00 97.38 89 THR A N 1
ATOM 731 C CA . THR A 1 89 ? 12.406 4.861 -18.814 1.00 97.38 89 THR A CA 1
ATOM 732 C C . THR A 1 89 ? 11.479 5.037 -17.611 1.00 97.38 89 THR A C 1
ATOM 734 O O . THR A 1 89 ? 11.149 6.168 -17.249 1.00 97.38 89 THR A O 1
ATOM 737 N N . ALA A 1 90 ? 11.127 3.940 -16.936 1.00 97.50 90 ALA A N 1
ATOM 738 C CA . ALA A 1 90 ? 10.263 3.950 -15.760 1.00 97.50 90 ALA A CA 1
ATO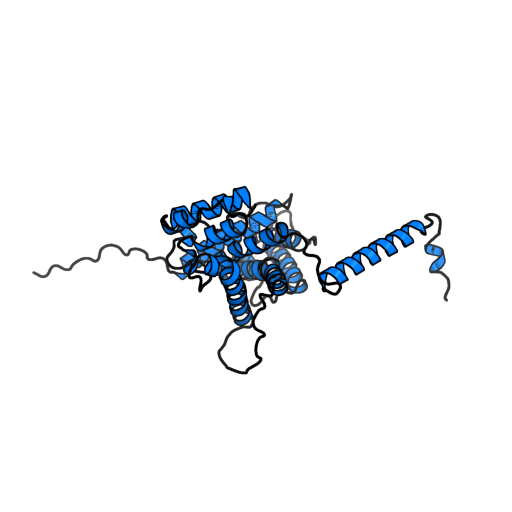M 739 C C . ALA A 1 90 ? 10.805 4.861 -14.644 1.00 97.50 90 ALA A C 1
ATOM 741 O O . ALA A 1 90 ? 10.108 5.760 -14.171 1.00 97.50 90 ALA A O 1
ATOM 742 N N . LEU A 1 91 ? 12.072 4.688 -14.251 1.00 96.94 91 LEU A N 1
ATOM 743 C CA . LEU A 1 91 ? 12.680 5.499 -13.191 1.00 96.94 91 LEU A CA 1
ATOM 744 C C . LEU A 1 91 ? 12.804 6.979 -13.584 1.00 96.94 91 LEU A C 1
ATOM 746 O O . LEU A 1 91 ? 12.705 7.848 -12.720 1.00 96.94 91 LEU A O 1
ATOM 750 N N . THR A 1 92 ? 13.021 7.288 -14.864 1.00 95.81 92 THR A N 1
ATOM 751 C CA . THR A 1 92 ? 13.052 8.674 -15.363 1.00 95.81 92 THR A CA 1
ATOM 752 C C . THR A 1 92 ? 11.693 9.348 -15.207 1.00 95.81 92 THR A C 1
ATOM 754 O O . THR A 1 92 ? 11.617 10.457 -14.676 1.00 95.81 92 THR A O 1
ATOM 757 N N . VAL A 1 93 ? 10.613 8.668 -15.599 1.00 96.44 93 VAL A N 1
ATOM 758 C CA . VAL A 1 93 ? 9.248 9.192 -15.447 1.00 96.44 93 VAL A CA 1
ATOM 759 C C . VAL A 1 93 ? 8.896 9.389 -13.973 1.00 96.44 93 VAL A C 1
ATOM 761 O O . VAL A 1 93 ? 8.399 10.451 -13.606 1.00 96.44 93 VAL A O 1
ATOM 764 N N . LEU A 1 94 ? 9.213 8.420 -13.109 1.00 95.62 94 LEU A N 1
ATOM 765 C CA . LEU A 1 94 ? 8.986 8.537 -11.665 1.00 95.62 94 LEU A CA 1
ATOM 766 C C . LEU A 1 94 ? 9.700 9.759 -11.063 1.00 95.62 94 LEU A C 1
ATOM 768 O O . LEU A 1 94 ? 9.090 10.506 -10.301 1.00 95.62 94 LEU A O 1
ATOM 772 N N . ARG A 1 95 ? 10.958 10.019 -11.450 1.00 94.81 95 ARG A N 1
ATOM 773 C CA . ARG A 1 95 ? 11.679 11.232 -11.018 1.00 94.81 95 ARG A CA 1
ATOM 774 C C . ARG A 1 95 ? 11.002 12.506 -11.507 1.00 94.81 95 ARG A C 1
ATOM 776 O O . ARG A 1 95 ? 10.827 13.434 -10.727 1.00 94.81 95 ARG A O 1
ATOM 783 N N . ARG A 1 96 ? 10.567 12.545 -12.771 1.00 94.88 96 ARG A N 1
ATOM 784 C CA . ARG A 1 96 ? 9.835 13.694 -13.331 1.00 94.88 96 ARG A CA 1
ATOM 785 C C . ARG A 1 96 ? 8.509 13.951 -12.605 1.00 94.88 96 ARG A C 1
ATOM 787 O O . ARG A 1 96 ? 8.080 15.096 -12.524 1.00 94.88 96 ARG A O 1
ATOM 794 N N . ARG A 1 97 ? 7.873 12.908 -12.064 1.00 92.25 97 ARG A N 1
ATOM 795 C CA . ARG A 1 97 ? 6.654 13.012 -11.245 1.00 92.25 97 ARG A CA 1
ATOM 796 C C . ARG A 1 97 ? 6.920 13.407 -9.787 1.00 92.25 97 ARG A C 1
ATOM 798 O O . ARG A 1 97 ? 5.964 13.628 -9.062 1.00 92.25 97 ARG A O 1
ATOM 805 N N . GLY A 1 98 ? 8.183 13.573 -9.386 1.00 88.12 98 GLY A N 1
ATOM 806 C CA . GLY A 1 98 ? 8.562 14.098 -8.073 1.00 88.12 98 GLY A CA 1
ATOM 807 C C . GLY A 1 98 ? 9.085 13.056 -7.084 1.00 88.12 98 GLY A C 1
ATOM 808 O O . GLY A 1 98 ? 9.316 13.400 -5.928 1.00 88.12 98 GLY A O 1
ATOM 809 N N . LEU A 1 99 ? 9.305 11.800 -7.498 1.00 91.56 99 LEU A N 1
ATOM 810 C CA . LEU A 1 99 ? 9.912 10.804 -6.611 1.00 91.56 99 LEU A CA 1
ATOM 811 C C . LEU A 1 99 ? 11.430 11.005 -6.506 1.00 91.56 99 LEU A C 1
ATOM 813 O O . LEU A 1 99 ? 12.169 10.883 -7.487 1.00 91.56 99 LEU A O 1
ATOM 817 N N . GLU A 1 100 ? 11.916 11.189 -5.280 1.00 83.44 100 GLU A N 1
ATOM 818 C CA . GLU A 1 100 ? 13.344 11.179 -4.955 1.00 83.44 100 GLU A CA 1
ATOM 819 C C . GLU A 1 100 ? 13.872 9.741 -4.825 1.00 83.44 100 GLU A C 1
ATOM 821 O O . GLU A 1 100 ? 14.015 9.188 -3.734 1.00 83.44 100 GLU A O 1
ATOM 826 N N . LEU A 1 101 ? 14.167 9.116 -5.965 1.00 84.12 101 LEU A N 1
ATOM 827 C CA . LEU A 1 101 ? 14.624 7.725 -6.035 1.00 84.12 101 LEU A CA 1
ATOM 828 C C . LEU A 1 101 ? 16.085 7.569 -5.580 1.00 84.12 101 LEU A C 1
ATOM 830 O O . LEU A 1 101 ? 17.014 7.570 -6.395 1.00 84.12 101 LEU A O 1
ATOM 834 N N . ILE A 1 102 ? 16.291 7.420 -4.271 1.00 78.38 102 ILE A N 1
ATOM 835 C CA . ILE A 1 102 ? 17.606 7.180 -3.662 1.00 78.38 102 ILE A CA 1
ATOM 836 C C . ILE A 1 102 ? 17.946 5.683 -3.742 1.00 78.38 102 ILE A C 1
ATOM 838 O O . ILE A 1 102 ? 17.229 4.843 -3.202 1.00 78.38 102 ILE A O 1
ATOM 842 N N . ASN A 1 103 ? 19.092 5.348 -4.347 1.00 81.25 103 ASN A N 1
ATOM 843 C CA . ASN A 1 103 ? 19.599 3.973 -4.504 1.00 81.25 103 ASN A CA 1
ATOM 844 C C . ASN A 1 103 ? 18.708 3.043 -5.355 1.00 81.25 103 ASN A C 1
ATOM 846 O O . ASN A 1 103 ? 18.675 1.834 -5.128 1.00 81.25 103 ASN A O 1
ATOM 850 N N . ASN A 1 104 ? 17.995 3.584 -6.346 1.00 86.81 104 ASN A N 1
ATOM 851 C CA . ASN A 1 104 ? 17.288 2.789 -7.352 1.00 86.81 104 ASN A CA 1
ATOM 852 C C . ASN A 1 104 ? 18.063 2.816 -8.677 1.00 86.81 104 ASN A C 1
ATOM 854 O O . ASN A 1 104 ? 17.953 3.768 -9.454 1.00 86.81 104 ASN A O 1
ATOM 858 N N . ASN A 1 105 ? 18.857 1.771 -8.917 1.00 90.38 105 ASN A N 1
ATOM 859 C CA . ASN A 1 105 ? 19.590 1.562 -10.163 1.00 90.38 105 ASN A CA 1
ATOM 860 C C . ASN A 1 105 ? 18.826 0.562 -11.058 1.00 90.38 105 ASN A C 1
ATOM 862 O O . ASN A 1 105 ? 18.430 -0.495 -10.556 1.00 90.38 105 ASN A O 1
ATOM 866 N N . PRO A 1 106 ? 18.633 0.847 -12.364 1.00 95.31 106 PRO A N 1
ATOM 867 C CA . PRO A 1 106 ? 18.080 -0.115 -13.319 1.00 95.31 106 PRO A CA 1
ATOM 868 C C . PRO A 1 106 ? 18.726 -1.504 -13.258 1.00 95.31 106 PRO A C 1
ATOM 870 O O . PRO A 1 106 ? 18.026 -2.504 -13.366 1.00 95.31 106 PRO A O 1
ATOM 873 N N . THR A 1 107 ? 20.042 -1.589 -13.048 1.00 95.50 107 THR A N 1
ATOM 874 C CA . THR A 1 107 ? 20.757 -2.874 -13.003 1.00 95.50 107 THR A CA 1
ATOM 875 C C . THR A 1 107 ? 20.300 -3.745 -11.838 1.00 95.50 107 THR A C 1
ATOM 877 O O . THR A 1 107 ? 19.965 -4.906 -12.043 1.00 95.50 107 THR A O 1
ATOM 880 N N . ASP A 1 108 ? 20.195 -3.170 -10.640 1.00 95.50 108 ASP A N 1
ATOM 881 C CA . ASP A 1 108 ? 19.766 -3.906 -9.449 1.00 95.50 108 ASP A CA 1
ATOM 882 C C . ASP A 1 108 ? 18.303 -4.369 -9.532 1.00 95.50 108 ASP A C 1
ATOM 884 O O . ASP A 1 108 ? 17.935 -5.416 -8.993 1.00 95.50 108 ASP A O 1
ATOM 888 N N . LEU A 1 109 ? 17.457 -3.584 -10.208 1.00 96.69 109 LEU A N 1
ATOM 889 C CA . LEU A 1 109 ? 16.070 -3.951 -10.496 1.00 96.69 109 LEU A CA 1
ATOM 890 C C . LEU A 1 109 ? 16.001 -5.086 -11.523 1.00 96.69 109 LEU A C 1
ATOM 892 O O . LEU A 1 109 ? 15.251 -6.037 -11.320 1.00 96.69 109 LEU A O 1
ATOM 896 N N . ALA A 1 110 ? 16.825 -5.039 -12.574 1.00 96.56 110 ALA A N 1
ATOM 897 C CA . ALA A 1 110 ? 16.948 -6.128 -13.546 1.00 96.56 110 ALA A CA 1
ATOM 898 C C . ALA A 1 110 ? 17.525 -7.414 -12.928 1.00 96.56 110 ALA A C 1
ATOM 900 O O . ALA A 1 110 ? 17.305 -8.511 -13.445 1.00 96.56 110 ALA A O 1
ATOM 901 N N . ASP A 1 111 ? 18.245 -7.303 -11.811 1.00 95.75 111 ASP A N 1
ATOM 902 C CA . ASP A 1 111 ? 18.711 -8.436 -11.005 1.00 95.75 111 ASP A CA 1
ATOM 903 C C . ASP A 1 111 ? 17.670 -8.942 -10.000 1.00 95.75 111 ASP A C 1
ATOM 905 O O . ASP A 1 111 ? 17.893 -9.970 -9.367 1.00 95.75 111 ASP A O 1
ATOM 909 N N . GLY A 1 112 ? 16.526 -8.265 -9.869 1.00 95.38 112 GLY A N 1
ATOM 910 C CA . GLY A 1 112 ? 15.449 -8.684 -8.974 1.00 95.38 112 GLY A CA 1
ATOM 911 C C . GLY A 1 112 ? 15.787 -8.507 -7.495 1.00 95.38 112 GLY A C 1
ATOM 912 O O . GLY A 1 112 ? 15.248 -9.221 -6.653 1.00 95.38 112 GLY A O 1
ATOM 913 N N . ASN A 1 113 ? 16.689 -7.579 -7.143 1.00 94.81 113 ASN A N 1
ATOM 914 C CA . ASN A 1 113 ? 17.131 -7.400 -5.759 1.00 94.81 113 ASN A CA 1
ATOM 915 C C . ASN A 1 113 ? 15.937 -7.063 -4.834 1.00 94.81 113 ASN A C 1
ATOM 917 O O . ASN A 1 113 ? 15.403 -5.948 -4.920 1.00 94.81 113 ASN A O 1
ATOM 921 N N . PRO A 1 114 ? 15.554 -7.952 -3.888 1.00 94.25 114 PRO A N 1
ATOM 922 C CA . PRO A 1 114 ? 14.328 -7.798 -3.102 1.00 94.25 114 PRO A CA 1
ATOM 923 C C . PRO A 1 114 ? 14.239 -6.469 -2.354 1.00 94.25 114 PRO A C 1
ATOM 925 O O . PRO A 1 114 ? 13.194 -5.824 -2.325 1.00 94.25 114 PRO A O 1
ATOM 928 N N . ARG A 1 115 ? 15.355 -6.010 -1.776 1.00 91.88 115 ARG A N 1
ATOM 929 C CA . ARG A 1 115 ? 15.390 -4.768 -0.994 1.00 91.88 115 ARG A CA 1
ATOM 930 C C . ARG A 1 115 ? 15.109 -3.547 -1.867 1.00 91.88 115 ARG A C 1
ATOM 932 O O . ARG A 1 115 ? 14.438 -2.620 -1.414 1.00 91.88 115 ARG A O 1
ATOM 939 N N . ILE A 1 116 ? 15.651 -3.534 -3.082 1.00 93.69 116 ILE A N 1
ATOM 940 C CA . ILE A 1 116 ? 15.532 -2.406 -4.011 1.00 93.69 116 ILE A CA 1
ATOM 941 C C . ILE A 1 116 ? 14.146 -2.407 -4.652 1.00 93.69 116 ILE A C 1
ATOM 943 O O . ILE A 1 116 ? 13.515 -1.352 -4.700 1.00 93.69 116 ILE A O 1
ATOM 947 N N . VAL A 1 117 ? 13.633 -3.579 -5.037 1.00 96.38 117 VAL A N 1
ATOM 948 C CA . VAL A 1 117 ? 12.273 -3.731 -5.574 1.00 96.38 117 VAL A CA 1
ATOM 949 C C . VAL A 1 117 ? 11.224 -3.316 -4.536 1.00 96.38 117 VAL A C 1
ATOM 951 O O . VAL A 1 117 ? 10.424 -2.423 -4.806 1.00 96.38 117 VAL A O 1
ATOM 954 N N . LEU A 1 118 ? 11.264 -3.863 -3.314 1.00 95.31 118 LEU A N 1
ATOM 955 C CA . LEU A 1 118 ? 10.335 -3.467 -2.243 1.00 95.31 118 LEU A CA 1
ATOM 956 C C . LEU A 1 118 ? 10.465 -1.978 -1.892 1.00 95.31 118 LEU A C 1
ATOM 958 O O . LEU A 1 118 ? 9.470 -1.296 -1.653 1.00 95.31 118 LEU A O 1
ATOM 962 N N . GLY A 1 119 ? 11.695 -1.458 -1.866 1.00 93.88 119 GLY A N 1
ATOM 963 C CA . GLY A 1 119 ? 11.960 -0.044 -1.618 1.00 93.88 119 GLY A CA 1
ATOM 964 C C . GLY A 1 119 ? 11.362 0.875 -2.684 1.00 93.88 119 GLY A C 1
ATOM 965 O O . GLY A 1 119 ? 10.829 1.926 -2.333 1.00 93.88 119 GLY A O 1
ATOM 966 N N . LEU A 1 120 ? 11.431 0.489 -3.960 1.00 96.25 120 LEU A N 1
ATOM 967 C CA . LEU A 1 120 ? 10.836 1.229 -5.072 1.00 96.25 120 LEU A CA 1
ATOM 968 C C . LEU A 1 120 ? 9.308 1.214 -4.997 1.00 96.25 120 LEU A C 1
ATOM 970 O O . LEU A 1 120 ? 8.688 2.274 -5.019 1.00 96.25 120 LEU A O 1
ATOM 974 N N . VAL A 1 121 ? 8.704 0.033 -4.845 1.00 97.06 121 VAL A N 1
ATOM 975 C CA . VAL A 1 121 ? 7.239 -0.093 -4.797 1.00 97.06 121 VAL A CA 1
ATOM 976 C C . VAL A 1 121 ? 6.668 0.655 -3.593 1.00 97.06 121 VAL A C 1
ATOM 978 O O . VAL A 1 121 ? 5.671 1.358 -3.725 1.00 97.06 121 VAL A O 1
ATOM 981 N N . TRP A 1 122 ? 7.342 0.615 -2.438 1.00 95.12 122 TRP A N 1
ATOM 982 C CA . TRP A 1 122 ? 6.953 1.443 -1.295 1.00 95.12 122 TRP A CA 1
ATOM 983 C C . TRP A 1 122 ? 6.994 2.944 -1.605 1.00 95.12 122 TRP A C 1
ATOM 985 O O . TRP A 1 122 ? 6.085 3.660 -1.202 1.00 95.12 122 TRP A O 1
ATOM 995 N N . GLN A 1 123 ? 8.034 3.436 -2.289 1.00 93.81 123 GLN A N 1
ATOM 996 C CA . GLN A 1 123 ? 8.111 4.852 -2.676 1.00 93.81 123 GLN A CA 1
ATOM 997 C C . GLN A 1 123 ? 6.960 5.235 -3.613 1.00 93.81 123 GLN A C 1
ATOM 999 O O . GLN A 1 123 ? 6.370 6.297 -3.443 1.00 93.81 123 GLN A O 1
ATOM 1004 N N . MET A 1 124 ? 6.588 4.351 -4.542 1.00 95.69 124 MET A N 1
ATOM 1005 C CA . MET A 1 124 ? 5.430 4.558 -5.415 1.00 95.69 124 MET A CA 1
ATOM 1006 C C . MET A 1 124 ? 4.113 4.587 -4.631 1.00 95.69 124 MET A C 1
ATOM 1008 O O . MET A 1 124 ? 3.327 5.509 -4.817 1.00 95.69 124 MET A O 1
ATOM 1012 N N . ILE A 1 125 ? 3.885 3.634 -3.720 1.00 95.75 125 ILE A N 1
ATOM 1013 C CA . ILE A 1 125 ? 2.704 3.625 -2.839 1.00 95.75 125 ILE A CA 1
ATOM 1014 C C . ILE A 1 125 ? 2.645 4.911 -2.013 1.00 95.75 125 ILE A C 1
ATOM 1016 O O . ILE A 1 125 ? 1.595 5.549 -1.915 1.00 95.75 125 ILE A O 1
ATOM 1020 N N . LEU A 1 126 ? 3.774 5.300 -1.420 1.00 92.62 126 LEU A N 1
ATOM 1021 C CA . LEU A 1 126 ? 3.863 6.498 -0.601 1.00 92.62 126 LEU A CA 1
ATOM 1022 C C . LEU A 1 126 ? 3.457 7.734 -1.410 1.00 92.62 126 LEU A C 1
ATOM 1024 O O . LEU A 1 126 ? 2.591 8.477 -0.966 1.00 92.62 126 LEU A O 1
ATOM 1028 N N . HIS A 1 127 ? 4.013 7.902 -2.607 1.00 91.56 127 HIS A N 1
ATOM 1029 C CA . HIS A 1 127 ? 3.778 9.079 -3.435 1.00 91.56 127 HIS A CA 1
ATOM 1030 C C . HIS A 1 127 ? 2.386 9.105 -4.086 1.00 91.56 127 HIS A C 1
ATOM 1032 O O . HIS A 1 127 ? 1.626 10.054 -3.920 1.00 91.56 127 HIS A O 1
ATOM 1038 N N . PHE A 1 128 ? 2.007 8.046 -4.805 1.00 92.75 128 PHE A N 1
ATOM 1039 C CA . PHE A 1 128 ? 0.776 8.055 -5.604 1.00 92.75 128 PHE A CA 1
ATOM 1040 C C . PHE A 1 128 ? -0.488 7.779 -4.786 1.00 92.75 128 PHE A C 1
ATOM 1042 O O . PHE A 1 128 ? -1.570 8.218 -5.170 1.00 92.75 128 PHE A O 1
ATOM 1049 N N . GLN A 1 129 ? -0.378 7.074 -3.656 1.00 92.94 129 GLN A N 1
ATOM 1050 C CA . GLN A 1 129 ? -1.528 6.781 -2.802 1.00 92.94 129 GLN A CA 1
ATOM 1051 C C . GLN A 1 129 ? -1.488 7.588 -1.505 1.00 92.94 129 GLN A C 1
ATOM 1053 O O . GLN A 1 129 ? -2.406 8.366 -1.239 1.00 92.94 129 GLN A O 1
ATOM 1058 N N . VAL A 1 130 ? -0.456 7.398 -0.682 1.00 92.50 130 VAL A N 1
ATOM 1059 C CA . VAL A 1 130 ? -0.467 7.886 0.706 1.00 92.50 130 VAL A CA 1
ATOM 1060 C C . VAL A 1 130 ? -0.378 9.408 0.777 1.00 92.50 130 VAL A C 1
ATOM 1062 O O . VAL A 1 130 ? -1.173 9.999 1.496 1.00 92.50 130 VAL A O 1
ATOM 1065 N N . GLU A 1 131 ? 0.507 10.059 0.022 1.00 90.31 131 GLU A N 1
ATOM 1066 C CA . GLU A 1 131 ? 0.636 11.524 0.009 1.00 90.31 131 GLU A CA 1
ATOM 1067 C C . GLU A 1 131 ? -0.666 12.204 -0.425 1.00 90.31 131 GLU A C 1
ATOM 1069 O O . GLU A 1 131 ? -1.103 13.146 0.235 1.00 90.31 131 GLU A O 1
ATOM 1074 N N . SER A 1 132 ? -1.350 11.673 -1.447 1.00 88.19 132 SER A N 1
ATOM 1075 C CA . SER A 1 132 ? -2.673 12.179 -1.850 1.00 88.19 132 SER A CA 1
ATOM 1076 C C . SER A 1 132 ? -3.698 12.081 -0.712 1.00 88.19 132 SER A C 1
ATOM 1078 O O . SER A 1 132 ? -4.481 13.000 -0.483 1.00 88.19 132 SER A O 1
ATOM 1080 N N . ASN A 1 133 ? -3.657 10.994 0.063 1.00 90.56 133 ASN A N 1
ATOM 1081 C CA . ASN A 1 133 ? -4.538 10.815 1.209 1.00 90.56 133 ASN A CA 1
ATOM 1082 C C . ASN A 1 133 ? -4.153 11.733 2.377 1.00 90.56 133 ASN A C 1
ATOM 1084 O O . ASN A 1 133 ? -5.035 12.219 3.076 1.00 90.56 133 ASN A O 1
ATOM 1088 N N . LEU A 1 134 ? -2.863 12.009 2.584 1.00 90.00 134 LEU A N 1
ATOM 1089 C CA . LEU A 1 134 ? -2.409 12.966 3.595 1.00 90.00 134 LEU A CA 1
ATOM 1090 C C . LEU A 1 134 ? -2.841 14.397 3.265 1.00 90.00 134 LEU A C 1
ATOM 1092 O O . LEU A 1 134 ? -3.200 15.133 4.177 1.00 90.00 134 LEU A O 1
ATOM 1096 N N . GLN A 1 135 ? -2.854 14.779 1.985 1.00 87.44 135 GLN A N 1
ATOM 1097 C CA . GLN A 1 135 ? -3.398 16.070 1.554 1.00 87.44 135 GLN A CA 1
ATOM 1098 C C . GLN A 1 135 ? -4.890 16.183 1.900 1.00 87.44 135 GLN A C 1
ATOM 1100 O O . GLN A 1 135 ? -5.297 17.167 2.508 1.00 87.44 135 GLN A O 1
ATOM 1105 N N . LEU A 1 136 ? -5.682 15.139 1.627 1.00 88.12 136 LEU A N 1
ATOM 1106 C CA . LEU A 1 136 ? -7.098 15.088 2.022 1.00 88.12 136 LEU A CA 1
ATOM 1107 C C . LEU A 1 136 ? -7.286 15.156 3.544 1.00 88.12 136 LEU A C 1
ATOM 1109 O O . LEU A 1 136 ? -8.180 15.835 4.040 1.00 88.12 136 LEU A O 1
ATOM 1113 N N . LEU A 1 137 ? -6.437 14.463 4.305 1.00 88.88 137 LEU A N 1
ATOM 1114 C CA . LEU A 1 137 ? -6.464 14.529 5.764 1.00 88.88 137 LEU A CA 1
ATOM 1115 C C . LEU A 1 137 ? -6.137 15.939 6.276 1.00 88.88 137 LEU A C 1
ATOM 1117 O O . LEU A 1 137 ? -6.794 16.405 7.206 1.00 88.88 137 LEU A O 1
ATOM 1121 N N . ALA A 1 138 ? -5.188 16.640 5.653 1.00 87.50 138 ALA A N 1
ATOM 1122 C CA . ALA A 1 138 ? -4.876 18.027 5.988 1.00 87.50 138 ALA A CA 1
ATOM 1123 C C . ALA A 1 138 ? -6.070 18.959 5.722 1.00 87.50 138 ALA A C 1
ATOM 1125 O O . ALA A 1 138 ? -6.398 19.776 6.579 1.00 87.50 138 ALA A O 1
ATOM 1126 N N . GLU A 1 139 ? -6.792 18.775 4.610 1.00 85.31 139 GLU A N 1
ATOM 1127 C CA . GLU A 1 139 ? -8.048 19.498 4.336 1.00 85.31 139 GLU A CA 1
ATOM 1128 C C . GLU A 1 139 ? -9.120 19.253 5.413 1.00 85.31 139 GLU A C 1
ATOM 1130 O O . GLU A 1 139 ? -9.974 20.105 5.651 1.00 85.31 139 GLU A O 1
ATOM 1135 N N . TRP A 1 140 ? -9.069 18.112 6.102 1.00 83.94 140 TRP A N 1
ATOM 1136 C CA . TRP A 1 140 ? -9.945 17.786 7.233 1.00 83.94 140 TRP A CA 1
ATOM 1137 C C . TRP A 1 140 ? -9.403 18.255 8.592 1.00 83.94 140 TRP A C 1
ATOM 1139 O O . TRP A 1 140 ? -9.948 17.881 9.630 1.00 83.94 140 TRP A O 1
ATOM 1149 N N . GLY A 1 141 ? -8.326 19.044 8.614 1.00 84.81 141 GLY A N 1
ATOM 1150 C CA . GLY A 1 141 ? -7.693 19.538 9.840 1.00 84.81 141 GLY A CA 1
ATOM 1151 C C . GLY A 1 141 ? -6.770 18.525 10.529 1.00 84.81 141 GLY A C 1
ATOM 1152 O O . GLY A 1 141 ? -6.327 18.748 11.661 1.00 84.81 141 GLY A O 1
ATOM 1153 N N . PHE A 1 142 ? -6.450 17.407 9.872 1.00 84.50 142 PHE A N 1
ATOM 1154 C CA . PHE A 1 142 ? -5.415 16.471 10.311 1.00 84.50 142 PHE A CA 1
ATOM 1155 C C . PHE A 1 142 ? -4.090 16.824 9.637 1.00 84.50 142 PHE A C 1
ATOM 1157 O O . PHE A 1 142 ? -3.629 16.149 8.721 1.00 84.50 142 PHE A O 1
ATOM 1164 N N . GLU A 1 143 ? -3.470 17.906 10.094 1.00 75.56 143 GLU A N 1
ATOM 1165 C CA . GLU A 1 143 ? -2.171 18.324 9.578 1.00 75.56 143 GLU A CA 1
ATOM 1166 C C . GLU A 1 143 ? -1.028 17.511 10.192 1.00 75.56 143 GLU A C 1
ATOM 1168 O O . GLU A 1 143 ? -1.064 17.090 11.358 1.00 75.56 143 GLU A O 1
ATOM 1173 N N . ALA A 1 144 ? 0.032 17.329 9.404 1.00 65.81 144 ALA A N 1
ATOM 1174 C CA . ALA A 1 144 ? 1.327 17.000 9.970 1.00 65.81 144 ALA A CA 1
ATOM 1175 C C . ALA A 1 144 ? 1.741 18.160 10.883 1.00 65.81 144 ALA A C 1
ATOM 1177 O O . ALA A 1 144 ? 1.679 19.306 10.438 1.00 65.81 144 ALA A O 1
ATOM 1178 N N . PRO A 1 145 ? 2.170 17.911 12.135 1.00 58.47 145 PRO A N 1
ATOM 1179 C CA . PRO A 1 145 ? 2.735 18.982 12.941 1.00 58.47 145 PRO A CA 1
ATOM 1180 C C . PRO A 1 145 ? 3.867 19.608 12.130 1.00 58.47 145 PRO A C 1
ATOM 1182 O O . PRO A 1 145 ? 4.768 18.882 11.695 1.00 58.47 145 PRO A O 1
ATOM 1185 N N . ALA A 1 146 ? 3.767 20.919 11.875 1.00 52.62 146 ALA A N 1
ATOM 1186 C CA . ALA A 1 146 ? 4.773 21.661 11.134 1.00 52.62 146 ALA A CA 1
ATOM 1187 C C . ALA A 1 146 ? 6.138 21.253 11.678 1.00 52.62 146 ALA A C 1
ATOM 1189 O O . ALA A 1 146 ? 6.352 21.264 12.893 1.00 52.62 146 ALA A O 1
ATOM 1190 N N . SER A 1 147 ? 7.028 20.803 10.796 1.00 49.25 147 SER A N 1
ATOM 1191 C CA . SER A 1 147 ? 8.389 20.481 11.182 1.00 49.25 147 SER A CA 1
ATOM 1192 C C . SER A 1 147 ? 8.987 21.742 11.789 1.00 49.25 147 SER A C 1
ATOM 1194 O O . SER A 1 147 ? 9.377 22.646 11.052 1.00 49.25 147 SER A O 1
ATOM 1196 N N . THR A 1 148 ? 9.030 21.828 13.119 1.00 37.44 148 THR A N 1
ATOM 1197 C CA . THR A 1 148 ? 9.832 22.831 13.799 1.00 37.44 148 THR A CA 1
ATOM 1198 C C . THR A 1 148 ? 11.234 22.621 13.263 1.00 37.44 148 THR A C 1
ATOM 1200 O O . THR A 1 148 ? 11.842 21.567 13.461 1.00 37.44 148 THR A O 1
ATOM 1203 N N . SER A 1 149 ? 11.722 23.589 12.501 1.00 43.03 149 SER A N 1
ATOM 1204 C CA . SER A 1 149 ? 13.118 23.706 12.128 1.00 43.03 149 SER A CA 1
ATOM 1205 C C . SER A 1 149 ? 13.909 23.995 13.403 1.00 43.03 149 SER A C 1
ATOM 1207 O O . SER A 1 149 ? 14.331 25.119 13.649 1.00 43.03 149 SER A O 1
ATOM 1209 N N . SER A 1 150 ? 14.044 22.993 14.264 1.00 36.41 150 SER A N 1
ATOM 1210 C CA . SER A 1 150 ? 14.926 23.014 15.416 1.00 36.41 150 SER A CA 1
ATOM 1211 C C . SER A 1 150 ? 15.963 21.918 15.226 1.00 36.41 150 SER A C 1
ATOM 1213 O O . SER A 1 150 ? 15.716 20.714 15.300 1.00 36.41 150 SER A O 1
ATOM 1215 N N . THR A 1 151 ? 17.152 22.404 14.901 1.00 41.72 151 THR A N 1
ATOM 1216 C CA . THR A 1 151 ? 18.455 21.763 14.979 1.00 41.72 151 THR A CA 1
ATOM 1217 C C . THR A 1 151 ? 18.515 20.790 16.158 1.00 41.72 151 THR A C 1
ATOM 1219 O O . THR A 1 151 ? 18.678 21.187 17.305 1.00 41.72 151 THR A O 1
ATOM 1222 N N . SER A 1 152 ? 18.387 19.494 15.883 1.00 40.84 152 SER A N 1
ATOM 1223 C CA . SER A 1 152 ? 18.921 18.456 16.760 1.00 40.84 152 SER A CA 1
ATOM 1224 C C . SER A 1 152 ? 19.251 17.201 15.955 1.00 40.84 152 SER A C 1
ATOM 1226 O O . SER A 1 152 ? 18.503 16.706 15.111 1.00 40.84 152 SER A O 1
ATOM 1228 N N . SER A 1 153 ? 20.482 16.777 16.173 1.00 44.78 153 SER A N 1
ATOM 1229 C CA . SER A 1 153 ? 21.264 15.751 15.509 1.00 44.78 153 SER A CA 1
ATOM 1230 C C . SER A 1 153 ? 20.813 14.329 15.846 1.00 44.78 153 SER A C 1
ATOM 1232 O O . SER A 1 153 ? 20.866 13.934 17.005 1.00 44.78 153 SER A O 1
ATOM 1234 N N . ALA A 1 154 ? 20.496 13.535 14.821 1.00 38.59 154 ALA A N 1
ATOM 1235 C CA . ALA A 1 154 ? 20.830 12.110 14.727 1.00 38.59 154 ALA A CA 1
ATOM 1236 C C . ALA A 1 154 ? 20.550 11.626 13.294 1.00 38.59 154 ALA A C 1
ATOM 1238 O O . ALA A 1 154 ? 19.510 11.947 12.715 1.00 38.59 154 ALA A O 1
ATOM 1239 N N . ALA A 1 155 ? 21.500 10.880 12.729 1.00 38.91 155 ALA A N 1
ATOM 1240 C CA . ALA A 1 155 ? 21.565 10.362 11.363 1.00 38.91 155 ALA A CA 1
ATOM 1241 C C . ALA A 1 155 ? 20.258 9.720 10.843 1.00 38.91 155 ALA A C 1
ATOM 1243 O O . ALA A 1 155 ? 20.092 8.502 10.848 1.00 38.91 155 ALA A O 1
ATOM 1244 N N . SER A 1 156 ? 19.331 10.540 10.347 1.00 41.19 156 SER A N 1
ATOM 1245 C CA . SER A 1 156 ? 18.109 10.091 9.685 1.00 41.19 156 SER A CA 1
ATOM 1246 C C . SER A 1 156 ? 18.030 10.719 8.298 1.00 41.19 156 SER A C 1
ATOM 1248 O O . SER A 1 156 ? 18.009 11.938 8.136 1.00 41.19 156 SER A O 1
ATOM 1250 N N . THR A 1 157 ? 18.036 9.856 7.284 1.00 45.91 157 THR A N 1
ATOM 1251 C CA . THR A 1 157 ? 17.848 10.201 5.869 1.00 45.91 157 THR A CA 1
ATOM 1252 C C . THR A 1 157 ? 16.511 10.946 5.686 1.00 45.91 157 THR A C 1
ATOM 1254 O O . THR A 1 157 ? 15.580 10.674 6.450 1.00 45.91 157 THR A O 1
ATOM 1257 N N . PRO A 1 158 ? 16.355 11.833 4.681 1.00 48.16 158 PRO A N 1
ATOM 1258 C CA . PRO A 1 158 ? 15.117 12.595 4.434 1.00 48.16 158 PRO A CA 1
ATOM 1259 C C . PRO A 1 158 ? 13.844 11.726 4.429 1.00 48.16 158 PRO A C 1
ATOM 1261 O O . PRO A 1 158 ? 12.843 12.065 5.061 1.00 48.16 158 PRO A O 1
ATOM 1264 N N . ILE A 1 159 ? 13.943 10.521 3.856 1.00 48.69 159 ILE A N 1
ATOM 1265 C CA . ILE A 1 159 ? 12.893 9.485 3.837 1.00 48.69 159 ILE A CA 1
ATOM 1266 C C . ILE A 1 159 ? 12.435 9.076 5.254 1.00 48.69 159 ILE A C 1
ATOM 1268 O O . ILE A 1 159 ? 11.258 8.799 5.483 1.00 48.69 159 ILE A O 1
ATOM 1272 N N . GLY A 1 160 ? 13.346 9.031 6.230 1.00 46.62 160 GLY A N 1
ATOM 1273 C CA . GLY A 1 160 ? 13.045 8.669 7.618 1.00 46.62 160 GLY A CA 1
ATOM 1274 C C . GLY A 1 160 ? 12.208 9.721 8.349 1.00 46.62 160 GLY A C 1
ATOM 1275 O O . GLY A 1 160 ? 11.326 9.360 9.131 1.00 46.62 160 GLY A O 1
ATOM 1276 N N . LYS A 1 161 ? 12.426 11.009 8.050 1.00 51.88 161 LYS A N 1
ATOM 1277 C CA . LYS A 1 161 ? 11.642 12.117 8.619 1.00 51.88 161 LYS A CA 1
ATOM 1278 C C . LYS A 1 161 ? 10.221 12.137 8.053 1.00 51.88 161 LYS A C 1
ATOM 1280 O O . LYS A 1 161 ? 9.270 12.176 8.835 1.00 51.88 161 LYS A O 1
ATOM 1285 N N . LEU A 1 162 ? 10.069 11.976 6.734 1.00 55.62 162 LEU A N 1
ATOM 1286 C CA . LEU A 1 162 ? 8.760 11.873 6.074 1.00 55.62 162 LEU A CA 1
ATOM 1287 C C . LEU A 1 162 ? 7.948 10.676 6.601 1.00 55.62 162 LEU A C 1
ATOM 1289 O O . LEU A 1 162 ? 6.776 10.817 6.943 1.00 55.62 162 LEU A O 1
ATOM 1293 N N . LYS A 1 163 ? 8.599 9.519 6.793 1.00 56.00 163 LYS A N 1
ATOM 1294 C CA . LYS A 1 163 ? 7.982 8.312 7.370 1.00 56.00 163 LYS A CA 1
ATOM 1295 C C . LYS A 1 163 ? 7.416 8.541 8.777 1.00 56.00 163 LYS A C 1
ATOM 1297 O O . LYS A 1 163 ? 6.337 8.052 9.087 1.00 56.00 163 LYS A O 1
ATOM 1302 N N . SER A 1 164 ? 8.125 9.292 9.625 1.00 60.09 164 SER A N 1
ATOM 1303 C CA . SER A 1 164 ? 7.647 9.612 10.978 1.00 60.09 164 SER A CA 1
ATOM 1304 C C . SER A 1 164 ? 6.468 10.592 10.996 1.00 60.09 164 SER A C 1
ATOM 1306 O O . SER A 1 164 ? 5.705 10.600 11.960 1.00 60.09 164 SER A O 1
ATOM 1308 N N . SER A 1 165 ? 6.301 11.385 9.932 1.00 74.75 165 SER A N 1
ATOM 1309 C CA . SER A 1 165 ? 5.168 12.297 9.755 1.00 74.75 165 SER A CA 1
ATOM 1310 C C . SER A 1 165 ? 3.909 11.549 9.307 1.00 74.75 165 SER A C 1
ATOM 1312 O O . SER A 1 165 ? 2.855 11.701 9.922 1.00 74.75 165 SER A O 1
ATOM 1314 N N . VAL A 1 166 ? 4.043 10.658 8.315 1.00 85.81 166 VAL A N 1
ATOM 1315 C CA . VAL A 1 166 ? 2.943 9.839 7.769 1.00 85.81 166 VAL A CA 1
ATOM 1316 C C . VAL A 1 166 ? 2.227 9.062 8.876 1.00 85.81 166 VAL A C 1
ATOM 1318 O O . VAL A 1 166 ? 1.012 9.184 9.028 1.00 85.81 166 VAL A O 1
ATOM 1321 N N . ASP A 1 167 ? 2.987 8.319 9.689 1.00 86.50 167 ASP A N 1
ATOM 1322 C CA . ASP A 1 167 ? 2.443 7.531 10.800 1.00 86.50 167 ASP A CA 1
ATOM 1323 C C . ASP A 1 167 ? 1.629 8.412 11.757 1.00 86.50 167 ASP A C 1
ATOM 1325 O O . ASP A 1 167 ? 0.526 8.050 12.153 1.00 86.50 167 ASP A O 1
ATOM 1329 N N . ARG A 1 168 ? 2.156 9.589 12.117 1.00 87.94 168 ARG A N 1
ATOM 1330 C CA . ARG A 1 168 ? 1.520 10.495 13.082 1.00 87.94 168 ARG A CA 1
ATOM 1331 C C . ARG A 1 168 ? 0.209 11.063 12.562 1.00 87.94 168 ARG A C 1
ATOM 1333 O O . ARG A 1 168 ? -0.752 11.116 13.323 1.00 87.94 168 ARG A O 1
ATOM 1340 N N . VAL A 1 169 ? 0.166 11.481 11.297 1.00 91.38 169 VAL A N 1
ATOM 1341 C CA . VAL A 1 169 ? -1.052 12.039 10.693 1.00 91.38 169 VAL A CA 1
ATOM 1342 C C . VAL A 1 169 ? -2.138 10.973 10.606 1.00 91.38 169 VAL A C 1
ATOM 1344 O O . VAL A 1 169 ? -3.256 11.202 11.067 1.00 91.38 169 VAL A O 1
ATOM 1347 N N . ILE A 1 170 ? -1.799 9.781 10.102 1.00 92.56 170 ILE A N 1
ATOM 1348 C CA . ILE A 1 170 ? -2.758 8.676 9.989 1.00 92.56 170 ILE A CA 1
ATOM 1349 C C . ILE A 1 170 ? -3.241 8.246 11.378 1.00 92.56 170 ILE A C 1
ATOM 1351 O O . ILE A 1 170 ? -4.443 8.099 11.580 1.00 92.56 170 ILE A O 1
ATOM 1355 N N . LEU A 1 171 ? -2.346 8.110 12.361 1.00 92.25 171 LEU A N 1
ATOM 1356 C CA . LEU A 1 171 ? -2.728 7.767 13.734 1.00 92.25 171 LEU A CA 1
ATOM 1357 C C . LEU A 1 171 ? -3.614 8.830 14.375 1.00 92.25 171 LEU A C 1
ATOM 1359 O O . LEU A 1 171 ? -4.569 8.484 15.063 1.00 92.25 171 LEU A O 1
ATOM 1363 N N . ARG A 1 172 ? -3.336 10.118 14.145 1.00 90.75 172 ARG A N 1
ATOM 1364 C CA . ARG A 1 172 ? -4.181 11.210 14.640 1.00 90.75 172 ARG A CA 1
ATOM 1365 C C . ARG A 1 172 ? -5.589 11.114 14.058 1.00 90.75 172 ARG A C 1
ATOM 1367 O O . ARG A 1 172 ? -6.551 11.244 14.812 1.00 90.75 172 ARG A O 1
ATOM 1374 N N . TRP A 1 173 ? -5.695 10.847 12.758 1.00 92.31 173 TRP A N 1
ATOM 1375 C CA . TRP A 1 173 ? -6.970 10.627 12.079 1.00 92.31 173 TRP A CA 1
ATOM 1376 C C . TRP A 1 173 ? -7.713 9.408 12.644 1.00 92.31 173 TRP A C 1
ATOM 1378 O O . TRP A 1 173 ? -8.826 9.561 13.145 1.00 92.31 173 TRP A O 1
ATOM 1388 N N . VAL A 1 174 ? -7.086 8.224 12.673 1.00 93.12 174 VAL A N 1
ATOM 1389 C CA . VAL A 1 174 ? -7.692 6.997 13.235 1.00 93.12 174 VAL A CA 1
ATOM 1390 C C . VAL A 1 174 ? -8.108 7.210 14.694 1.00 93.12 174 VAL A C 1
ATOM 1392 O O . VAL A 1 174 ? -9.194 6.801 15.108 1.00 93.12 174 VAL A O 1
ATOM 1395 N N . SER A 1 175 ? -7.272 7.890 15.482 1.00 90.75 175 SER A N 1
ATOM 1396 C CA . SER A 1 175 ? -7.546 8.167 16.890 1.00 90.75 175 SER A CA 1
ATOM 1397 C C . SER A 1 175 ? -8.786 9.038 17.078 1.00 90.75 175 SER A C 1
ATOM 1399 O O . SER A 1 175 ? -9.656 8.710 17.887 1.00 90.75 175 SER A O 1
ATOM 1401 N N . ALA A 1 176 ? -8.879 10.135 16.323 1.00 87.81 176 ALA A N 1
ATOM 1402 C CA . ALA A 1 176 ? -9.989 11.073 16.417 1.00 87.81 176 ALA A CA 1
ATOM 1403 C C . ALA A 1 176 ? -11.308 10.465 15.934 1.00 87.81 176 ALA A C 1
ATOM 1405 O O . ALA A 1 176 ? -12.337 10.633 16.581 1.00 87.81 176 ALA A O 1
ATOM 1406 N N . GLU A 1 177 ? -11.262 9.744 14.821 1.00 85.50 177 GLU A N 1
ATOM 1407 C CA . GLU A 1 177 ? -12.458 9.309 14.108 1.00 85.50 177 GLU A CA 1
ATOM 1408 C C . GLU A 1 177 ? -13.020 7.974 14.604 1.00 85.50 177 GLU A C 1
ATOM 1410 O O . GLU A 1 177 ? -14.206 7.694 14.438 1.00 85.50 177 GLU A O 1
ATOM 1415 N N . VAL A 1 178 ? -12.170 7.132 15.191 1.00 87.06 178 VAL A N 1
ATOM 1416 C CA . VAL A 1 178 ? -12.518 5.746 15.510 1.00 87.06 178 VAL A CA 1
ATOM 1417 C C . VAL A 1 178 ? -12.143 5.404 16.945 1.00 87.06 178 VAL A C 1
ATOM 1419 O O . VAL A 1 178 ? -12.990 4.978 17.732 1.00 87.06 178 VAL A O 1
ATOM 1422 N N . ALA A 1 179 ? -10.882 5.622 17.312 1.00 81.12 179 ALA A N 1
ATOM 1423 C CA . ALA A 1 179 ? -10.340 5.096 18.558 1.00 81.12 179 ALA A CA 1
ATOM 1424 C C . ALA A 1 179 ? -11.001 5.729 19.796 1.00 81.12 179 ALA A C 1
ATOM 1426 O O . ALA A 1 179 ? -11.426 5.011 20.698 1.00 81.12 179 ALA A O 1
ATOM 1427 N N . LYS A 1 180 ? -11.187 7.058 19.814 1.00 81.88 180 LYS A N 1
ATOM 1428 C CA . LYS A 1 180 ? -11.855 7.766 20.923 1.00 81.88 180 LYS A CA 1
ATOM 1429 C C . LYS A 1 180 ? -13.326 7.383 21.079 1.00 81.88 180 LYS A C 1
ATOM 1431 O O . LYS A 1 180 ? -13.770 7.162 22.200 1.00 81.88 180 LYS A O 1
ATOM 1436 N N . LYS A 1 181 ? -14.065 7.264 19.970 1.00 85.25 181 LYS A N 1
ATOM 1437 C CA . LYS A 1 181 ? -15.498 6.916 19.979 1.00 85.25 181 LYS A CA 1
ATOM 1438 C C . LYS A 1 181 ? -15.750 5.532 20.578 1.00 85.25 181 LYS A C 1
ATOM 1440 O O . LYS A 1 181 ? -16.764 5.319 21.232 1.00 85.25 181 LYS A O 1
ATOM 1445 N N . HIS A 1 182 ? -14.819 4.606 20.365 1.00 86.38 182 HIS A N 1
ATOM 1446 C CA . HIS A 1 182 ? -14.949 3.217 20.797 1.00 86.38 182 HIS A CA 1
ATOM 1447 C C . HIS A 1 182 ? -14.036 2.842 21.976 1.00 86.38 182 HIS A C 1
ATOM 1449 O O . HIS A 1 182 ? -14.029 1.676 22.371 1.00 86.38 182 HIS A O 1
ATOM 1455 N N . GLY A 1 183 ? -13.280 3.789 22.543 1.00 87.62 183 GLY A N 1
ATOM 1456 C CA . GLY A 1 183 ? -12.322 3.526 23.624 1.00 87.62 183 GLY A CA 1
ATOM 1457 C C . GLY A 1 183 ? -11.203 2.549 23.239 1.00 87.62 183 GLY A C 1
ATOM 1458 O O . GLY A 1 183 ? -10.722 1.809 24.091 1.00 87.62 183 GLY A O 1
ATOM 1459 N N . ILE A 1 184 ? -10.819 2.500 21.959 1.00 89.00 184 ILE A N 1
ATOM 1460 C CA . ILE A 1 184 ? -9.800 1.576 21.442 1.00 89.00 184 ILE A CA 1
ATOM 1461 C C . ILE A 1 184 ? -8.420 2.241 21.563 1.00 89.00 184 ILE A C 1
ATOM 1463 O O . ILE A 1 184 ? -8.256 3.379 21.121 1.00 89.00 184 ILE A O 1
ATOM 1467 N N . PRO A 1 185 ? -7.398 1.571 22.115 1.00 85.44 185 PRO A N 1
ATOM 1468 C CA . PRO A 1 185 ? -6.037 2.091 22.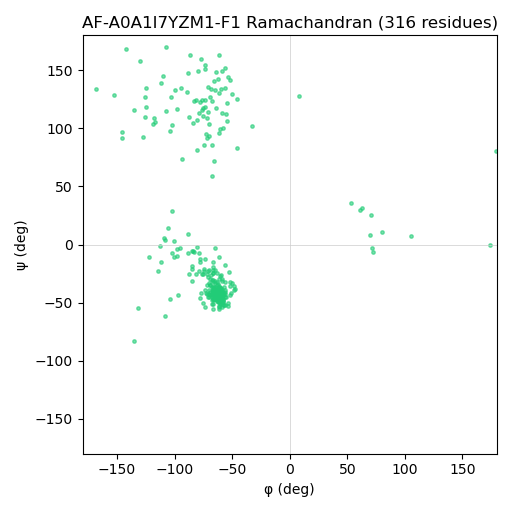105 1.00 85.44 185 PRO A CA 1
ATOM 1469 C C . PRO A 1 185 ? -5.369 1.818 20.747 1.00 85.44 185 PRO A C 1
ATOM 1471 O O . PRO A 1 185 ? -4.982 0.692 20.460 1.00 85.44 185 PRO A O 1
ATOM 1474 N N . VAL A 1 186 ? -5.193 2.852 19.919 1.00 91.94 186 VAL A N 1
ATOM 1475 C CA . VAL A 1 186 ? -4.393 2.768 18.681 1.00 91.94 186 VAL A CA 1
ATOM 1476 C C . VAL A 1 186 ? -3.213 3.728 18.788 1.00 91.94 186 VAL A C 1
ATOM 1478 O O . VAL A 1 186 ? -3.402 4.945 18.768 1.00 91.94 186 VAL A O 1
ATOM 1481 N N . SER A 1 187 ? -2.001 3.189 18.936 1.00 91.25 187 SER A N 1
ATOM 1482 C CA . SER A 1 187 ? -0.776 3.977 19.164 1.00 91.25 187 SER A CA 1
ATOM 1483 C C . SER A 1 187 ? 0.314 3.754 18.113 1.00 91.25 187 SER A C 1
ATOM 1485 O O . SER A 1 187 ? 1.278 4.520 18.054 1.00 91.25 187 SER A O 1
ATOM 1487 N N . ASP A 1 188 ? 0.155 2.748 17.256 1.00 92.94 188 ASP A N 1
ATOM 1488 C CA . ASP A 1 188 ? 1.089 2.413 16.189 1.00 92.94 188 ASP A CA 1
ATOM 1489 C C . ASP A 1 188 ? 0.361 1.946 14.913 1.00 92.94 188 ASP A C 1
ATOM 1491 O O . ASP A 1 188 ? -0.846 1.708 14.890 1.00 92.94 188 ASP A O 1
ATOM 1495 N N . MET A 1 189 ? 1.122 1.848 13.824 1.00 94.94 189 MET A N 1
ATOM 1496 C CA . MET A 1 189 ? 0.670 1.306 12.540 1.00 94.94 189 MET A CA 1
ATOM 1497 C C . MET A 1 189 ? 1.172 -0.134 12.339 1.00 94.94 189 MET A C 1
ATOM 1499 O O . MET A 1 189 ? 1.440 -0.530 11.212 1.00 94.94 189 MET A O 1
ATOM 1503 N N . ASP A 1 190 ? 1.390 -0.894 13.418 1.00 93.94 190 ASP A N 1
ATOM 1504 C CA . ASP A 1 190 ? 1.771 -2.309 13.369 1.00 93.94 190 ASP A CA 1
ATOM 1505 C C . ASP A 1 190 ? 0.978 -3.166 14.377 1.00 93.94 190 ASP A C 1
ATOM 1507 O O . ASP A 1 190 ? -0.021 -3.780 14.008 1.00 93.94 190 ASP A O 1
ATOM 1511 N N . LYS A 1 191 ? 1.386 -3.229 15.644 1.00 94.25 191 LYS A N 1
ATOM 1512 C CA . LYS A 1 191 ? 0.818 -4.129 16.662 1.00 94.25 191 LYS A CA 1
ATOM 1513 C C . LYS A 1 191 ? -0.599 -3.768 17.101 1.00 94.25 191 LYS A C 1
ATOM 1515 O O . LYS A 1 191 ? -1.373 -4.675 17.394 1.00 94.25 191 LYS A O 1
ATOM 1520 N N . SER A 1 192 ? -0.945 -2.482 17.121 1.00 94.94 192 SER A N 1
ATOM 1521 C CA . SER A 1 192 ? -2.273 -1.972 17.502 1.00 94.94 192 SER A CA 1
ATOM 1522 C C . SER A 1 192 ? -3.401 -2.467 16.582 1.00 94.94 192 SER A C 1
ATOM 1524 O O . SER A 1 192 ? -4.571 -2.281 16.888 1.00 94.94 192 SER A O 1
ATOM 1526 N N . TRP A 1 193 ? -3.062 -3.090 15.450 1.00 96.31 193 TRP A N 1
ATOM 1527 C CA . TRP A 1 193 ? -4.006 -3.584 14.444 1.00 96.31 193 TRP A CA 1
ATOM 1528 C C . TRP A 1 193 ? -4.223 -5.102 14.505 1.00 96.31 193 TRP A C 1
ATOM 1530 O O . TRP A 1 193 ? -5.084 -5.633 13.805 1.00 96.31 193 TRP A O 1
ATOM 1540 N N . ARG A 1 194 ? -3.442 -5.808 15.333 1.00 96.00 194 ARG A N 1
ATOM 1541 C CA . ARG A 1 194 ? -3.384 -7.276 15.380 1.00 96.00 194 ARG A CA 1
ATOM 1542 C C . ARG A 1 194 ? -4.659 -7.929 15.917 1.00 96.00 194 ARG A C 1
ATOM 1544 O O . ARG A 1 194 ? -4.926 -9.077 15.590 1.00 96.00 194 ARG A O 1
ATOM 1551 N N . ASP A 1 195 ? -5.428 -7.228 16.746 1.00 95.69 195 ASP A N 1
ATOM 1552 C CA . ASP A 1 195 ? -6.683 -7.732 17.322 1.00 95.69 195 ASP A CA 1
ATOM 1553 C C . ASP A 1 195 ? -7.900 -7.575 16.388 1.00 95.69 195 ASP A C 1
ATOM 1555 O O . ASP A 1 195 ? -8.996 -8.043 16.702 1.00 95.69 195 ASP A O 1
ATOM 1559 N N . GLY A 1 196 ? -7.720 -6.902 15.247 1.00 96.94 196 GLY A N 1
ATOM 1560 C CA . GLY A 1 196 ? -8.766 -6.638 14.264 1.00 96.94 196 GLY A CA 1
ATOM 1561 C C . GLY A 1 196 ? -9.823 -5.612 14.683 1.00 96.94 196 GLY A C 1
ATOM 1562 O O . GLY A 1 196 ? -10.689 -5.270 13.872 1.00 96.94 196 GLY A O 1
ATOM 1563 N N . VAL A 1 197 ? -9.774 -5.083 15.908 1.00 97.12 197 VAL A N 1
ATOM 1564 C CA . VAL A 1 197 ? -10.809 -4.180 16.431 1.00 97.12 197 VAL A CA 1
ATOM 1565 C C . VAL A 1 197 ? -10.756 -2.841 15.697 1.00 97.12 197 VAL A C 1
ATOM 1567 O O . VAL A 1 197 ? -11.790 -2.333 15.263 1.00 97.12 197 VAL A O 1
ATOM 1570 N N . ALA A 1 198 ? -9.553 -2.303 15.468 1.00 96.81 198 ALA A N 1
ATOM 1571 C CA . ALA A 1 198 ? -9.362 -1.055 14.728 1.00 96.81 198 ALA A CA 1
ATOM 1572 C C . ALA A 1 198 ? -9.861 -1.134 13.269 1.00 96.81 198 ALA A C 1
ATOM 1574 O O . ALA A 1 198 ? -10.433 -0.166 12.767 1.00 96.81 198 ALA A O 1
ATOM 1575 N N . PHE A 1 199 ? -9.712 -2.286 12.598 1.00 97.75 199 PHE A N 1
ATOM 1576 C CA . PHE A 1 199 ? -10.233 -2.479 11.238 1.00 97.75 199 PHE A CA 1
ATOM 1577 C C . PHE A 1 199 ? -11.762 -2.470 11.202 1.00 97.75 199 PHE A C 1
ATOM 1579 O O . PHE A 1 199 ? -12.350 -1.753 10.395 1.00 97.75 199 PHE A O 1
ATOM 1586 N N . ASN A 1 200 ? -12.415 -3.207 12.104 1.00 97.75 200 ASN A N 1
ATOM 1587 C CA . ASN A 1 200 ? -13.877 -3.197 12.203 1.00 97.75 200 ASN A CA 1
ATOM 1588 C C . ASN A 1 200 ? -14.408 -1.806 12.538 1.00 97.75 200 ASN A C 1
ATOM 1590 O O . ASN A 1 200 ? -15.416 -1.374 11.991 1.00 97.75 200 ASN A O 1
ATOM 1594 N N . ALA A 1 201 ? -13.704 -1.079 13.397 1.00 96.56 201 ALA A N 1
ATOM 1595 C CA . ALA A 1 201 ? -14.111 0.251 13.798 1.00 96.56 201 ALA A CA 1
ATOM 1596 C C . ALA A 1 201 ? -13.987 1.276 12.642 1.00 96.56 201 ALA A C 1
ATOM 1598 O O . ALA A 1 201 ? -14.803 2.195 12.549 1.00 96.56 201 ALA A O 1
ATOM 1599 N N . LEU A 1 202 ? -13.045 1.089 11.704 1.00 96.00 202 LEU A N 1
ATOM 1600 C CA . LEU A 1 202 ? -13.009 1.842 10.440 1.00 96.00 202 LEU A CA 1
ATOM 1601 C C . LEU A 1 202 ? -14.196 1.510 9.524 1.00 96.00 202 LEU A C 1
ATOM 1603 O O . LEU A 1 202 ? -14.779 2.426 8.947 1.00 96.00 202 LEU A O 1
ATOM 1607 N N . VAL A 1 203 ? -14.578 0.233 9.414 1.00 96.12 203 VAL A N 1
ATOM 1608 C CA . VAL A 1 203 ? -15.773 -0.178 8.653 1.00 96.12 203 VAL A CA 1
ATOM 1609 C C . VAL A 1 203 ? -17.034 0.425 9.278 1.00 96.12 203 VAL A C 1
ATOM 1611 O O . VAL A 1 203 ? -17.803 1.082 8.580 1.00 96.12 203 VAL A O 1
ATOM 1614 N N . HIS A 1 204 ? -17.193 0.296 10.599 1.00 94.56 204 HIS A N 1
ATOM 1615 C CA . HIS A 1 204 ? -18.293 0.872 11.377 1.00 94.56 204 HIS A CA 1
ATOM 1616 C C . HIS A 1 204 ? -18.397 2.390 11.197 1.00 94.56 204 HIS A C 1
ATOM 1618 O O . HIS A 1 204 ? -19.485 2.946 11.109 1.00 94.56 204 HIS A O 1
ATOM 1624 N N . ARG A 1 205 ? -17.265 3.095 11.124 1.00 91.75 205 ARG A N 1
ATOM 1625 C CA . ARG A 1 205 ? -17.262 4.537 10.862 1.00 91.75 205 ARG A CA 1
ATOM 1626 C C . ARG A 1 205 ? -17.862 4.876 9.496 1.00 91.75 205 ARG A C 1
ATOM 1628 O O . ARG A 1 205 ? -18.574 5.870 9.394 1.00 91.75 205 ARG A O 1
ATOM 1635 N N . SER A 1 206 ? -17.537 4.106 8.461 1.00 90.12 206 SER A N 1
ATOM 1636 C CA . SER A 1 206 ? -18.069 4.326 7.113 1.00 90.12 206 SER A CA 1
ATOM 1637 C C . SER A 1 206 ? -19.533 3.901 6.993 1.00 90.12 206 SER A C 1
ATOM 1639 O O . SER A 1 206 ? -20.300 4.587 6.324 1.00 90.12 206 SER A O 1
ATOM 1641 N N . ARG A 1 207 ? -19.909 2.788 7.631 1.00 91.75 207 ARG A N 1
ATOM 1642 C CA . ARG A 1 207 ? -21.256 2.204 7.628 1.00 91.75 207 ARG A CA 1
ATOM 1643 C C . ARG A 1 207 ? -21.561 1.555 8.986 1.00 91.75 207 ARG A C 1
ATOM 1645 O O . ARG A 1 207 ? -21.202 0.390 9.199 1.00 91.75 207 ARG A O 1
ATOM 1652 N N . PRO A 1 208 ? -22.167 2.301 9.930 1.00 92.50 208 PRO A N 1
ATOM 1653 C CA . PRO A 1 208 ? -22.405 1.827 11.294 1.00 92.50 208 PRO A CA 1
ATOM 1654 C C . PRO A 1 208 ? -23.265 0.563 11.379 1.00 92.50 208 PRO A C 1
ATOM 1656 O O . PRO A 1 208 ? -23.064 -0.268 12.258 1.00 92.50 208 PRO A O 1
ATOM 1659 N N . GLU A 1 209 ? -24.194 0.387 10.445 1.00 93.88 209 GLU A N 1
ATOM 1660 C CA . GLU A 1 209 ? -25.139 -0.727 10.392 1.00 93.88 209 GLU A CA 1
ATOM 1661 C C . GLU A 1 209 ? -24.487 -2.092 10.125 1.00 93.88 209 GLU A C 1
ATOM 1663 O O . GLU A 1 209 ? -25.087 -3.125 10.417 1.00 93.88 209 GLU A O 1
ATOM 1668 N N . LEU A 1 210 ? -23.260 -2.117 9.592 1.00 95.31 210 LEU A N 1
ATOM 1669 C CA . LEU A 1 210 ? -22.574 -3.359 9.223 1.00 95.31 210 LEU A CA 1
ATOM 1670 C C . LEU A 1 210 ? -21.837 -4.025 10.391 1.00 95.31 210 LEU A C 1
ATOM 1672 O O . LEU A 1 210 ? -21.477 -5.201 10.300 1.00 95.31 210 LEU A O 1
ATOM 1676 N N . VAL A 1 211 ? -2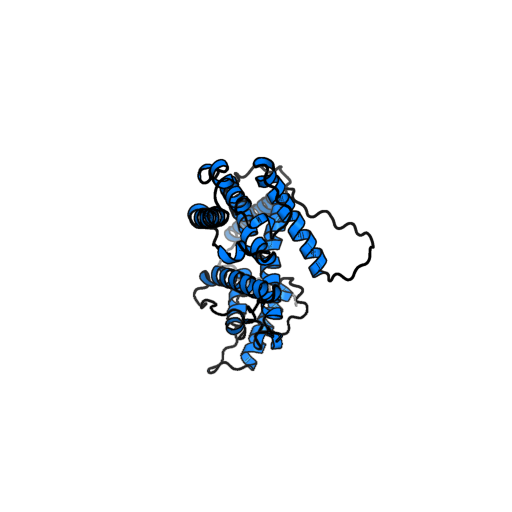1.555 -3.287 11.467 1.00 96.56 211 VAL A N 1
ATOM 1677 C CA . VAL A 1 211 ? -20.620 -3.726 12.510 1.00 96.56 211 VAL A CA 1
ATOM 1678 C C . VAL A 1 211 ? -21.184 -3.458 13.901 1.00 96.56 211 VAL A C 1
ATOM 1680 O O . VAL A 1 211 ? -21.286 -2.319 14.340 1.00 96.56 211 VAL A O 1
ATOM 1683 N N . ASP A 1 212 ? -21.437 -4.524 14.657 1.00 96.44 212 ASP A N 1
ATOM 1684 C CA . ASP A 1 212 ? -21.656 -4.428 16.101 1.00 96.44 212 ASP A CA 1
ATOM 1685 C C . ASP A 1 212 ? -20.308 -4.423 16.842 1.00 96.44 212 ASP A C 1
ATOM 1687 O O . ASP A 1 212 ? -19.655 -5.459 17.009 1.00 96.44 212 ASP A O 1
ATOM 1691 N N . MET A 1 213 ? -19.900 -3.243 17.312 1.00 96.19 213 MET A N 1
ATOM 1692 C CA . MET A 1 213 ? -18.635 -3.057 18.023 1.00 96.19 213 MET A CA 1
ATOM 1693 C C . MET A 1 213 ? -18.581 -3.757 19.389 1.00 96.19 213 MET A C 1
ATOM 1695 O O . MET A 1 213 ? -17.486 -4.104 19.834 1.00 96.19 213 MET A O 1
ATOM 1699 N N . GLU A 1 214 ? -19.714 -4.027 20.046 1.00 95.00 214 GLU A N 1
ATOM 1700 C CA . GLU A 1 214 ? -19.724 -4.802 21.293 1.00 95.00 214 GLU A CA 1
ATOM 1701 C C . GLU A 1 214 ? -19.395 -6.272 21.032 1.00 95.00 214 GLU A C 1
ATOM 1703 O O . GLU A 1 214 ? -18.650 -6.895 21.795 1.00 95.00 214 GLU A O 1
ATOM 1708 N N . ARG A 1 215 ? -19.903 -6.829 19.927 1.00 96.69 215 ARG A N 1
ATOM 1709 C CA . ARG A 1 215 ? -19.552 -8.184 19.490 1.00 96.69 215 ARG A CA 1
ATOM 1710 C C . ARG A 1 215 ? -18.080 -8.282 19.095 1.00 96.69 215 ARG A C 1
ATOM 1712 O O . ARG A 1 215 ? -17.411 -9.230 19.506 1.00 96.69 215 ARG A O 1
ATOM 1719 N N . VAL A 1 216 ? -17.563 -7.294 18.362 1.00 97.25 216 VAL A N 1
ATOM 1720 C CA . VAL A 1 216 ? -16.150 -7.237 17.940 1.00 97.25 216 VAL A CA 1
ATOM 1721 C C . VAL A 1 216 ? -15.203 -7.313 19.144 1.00 97.25 216 VAL A C 1
ATOM 1723 O O . VAL A 1 216 ? -14.241 -8.078 19.117 1.00 97.25 216 VAL A O 1
ATOM 1726 N N . ARG A 1 217 ? -15.494 -6.601 20.244 1.00 94.88 217 ARG A N 1
ATOM 1727 C CA . ARG A 1 217 ? -14.645 -6.630 21.456 1.00 94.88 217 ARG A CA 1
ATOM 1728 C C . ARG A 1 217 ? -14.559 -8.000 22.136 1.00 94.88 217 ARG A C 1
ATOM 1730 O O . ARG A 1 217 ? -13.604 -8.244 22.864 1.00 94.88 217 ARG A O 1
ATOM 1737 N N . ARG A 1 218 ? -15.554 -8.870 21.941 1.00 96.38 218 ARG A N 1
ATOM 1738 C CA . ARG A 1 218 ? -15.607 -10.217 22.539 1.00 96.38 218 ARG A CA 1
ATOM 1739 C C . ARG A 1 218 ? -15.139 -11.325 21.592 1.00 96.38 218 ARG A C 1
ATOM 1741 O O . ARG A 1 218 ? -14.996 -12.460 22.032 1.00 96.38 218 ARG A O 1
ATOM 1748 N N . SER A 1 219 ? -14.943 -11.006 20.315 1.00 97.75 219 SER A N 1
ATOM 1749 C CA . SER A 1 219 ? -14.568 -11.970 19.277 1.00 97.75 219 SER A CA 1
ATOM 1750 C C . SER A 1 219 ? -13.052 -12.157 19.216 1.00 97.75 219 SER A C 1
ATOM 1752 O O . SER A 1 219 ? -12.283 -11.350 19.745 1.00 97.75 219 SER A O 1
ATOM 1754 N N . THR A 1 220 ? -12.602 -13.232 18.574 1.00 98.19 220 THR A N 1
ATOM 1755 C CA . THR A 1 220 ? -11.167 -13.497 18.436 1.00 98.19 220 THR A CA 1
ATOM 1756 C C . THR A 1 220 ? -10.516 -12.555 17.411 1.00 98.19 220 THR A C 1
ATOM 1758 O O . THR A 1 220 ? -11.176 -12.103 16.472 1.00 98.19 220 THR A O 1
ATOM 1761 N N . PRO A 1 221 ? -9.196 -12.292 17.518 1.00 98.06 221 PRO A N 1
ATOM 1762 C CA . PRO A 1 221 ? -8.468 -11.486 16.538 1.00 98.06 221 PRO A CA 1
ATOM 1763 C C . PRO A 1 221 ? -8.662 -11.932 15.086 1.00 98.06 221 PRO A C 1
ATOM 1765 O O . PRO A 1 221 ? -8.853 -11.105 14.199 1.00 98.06 221 PRO A O 1
ATOM 1768 N N . ARG A 1 222 ? -8.654 -13.249 14.849 1.00 98.38 222 ARG A N 1
ATOM 1769 C CA . ARG A 1 222 ? -8.856 -13.831 13.520 1.00 98.38 222 ARG A CA 1
ATOM 1770 C C . ARG A 1 222 ? -10.231 -13.474 12.959 1.00 98.38 222 ARG A C 1
ATOM 1772 O O . ARG A 1 222 ? -10.299 -12.912 11.872 1.00 98.38 222 ARG A O 1
ATOM 1779 N N . GLU A 1 223 ? -11.294 -13.756 13.713 1.00 98.38 223 GLU A N 1
ATOM 1780 C CA . GLU A 1 223 ? -12.676 -13.471 13.301 1.00 98.38 223 GLU A CA 1
ATOM 1781 C C . GLU A 1 223 ? -12.881 -11.979 13.037 1.00 98.38 223 GLU A C 1
ATOM 1783 O O . GLU A 1 223 ? -13.524 -11.600 12.058 1.00 98.38 223 GLU A O 1
ATOM 1788 N N . ASN A 1 224 ? -12.291 -11.123 13.876 1.00 98.44 224 ASN A N 1
ATOM 1789 C CA . ASN A 1 224 ? -12.346 -9.680 13.694 1.00 98.44 224 ASN A CA 1
ATOM 1790 C C . ASN A 1 224 ? -11.686 -9.252 12.379 1.00 98.44 224 ASN A C 1
ATOM 1792 O O . ASN A 1 224 ? -12.292 -8.499 11.618 1.00 98.44 224 ASN A O 1
ATOM 1796 N N . ILE A 1 225 ? -10.468 -9.717 12.092 1.00 98.56 225 ILE A N 1
ATOM 1797 C CA . ILE A 1 225 ? -9.754 -9.346 10.861 1.00 98.56 225 ILE A CA 1
ATOM 1798 C C . ILE A 1 225 ? -10.492 -9.882 9.626 1.00 98.56 225 ILE A C 1
ATOM 1800 O O . ILE A 1 225 ? -10.735 -9.119 8.692 1.00 98.56 225 ILE A O 1
ATOM 1804 N N . GLU A 1 226 ? -10.901 -11.154 9.637 1.00 98.50 226 GLU A N 1
ATOM 1805 C CA . GLU A 1 226 ? -11.666 -11.782 8.548 1.00 98.50 226 GLU A CA 1
ATOM 1806 C C . GLU A 1 226 ? -12.971 -11.028 8.274 1.00 98.50 226 GLU A C 1
ATOM 1808 O O . GLU A 1 226 ? -13.268 -10.680 7.130 1.00 98.50 226 GLU A O 1
ATOM 1813 N N . SER A 1 227 ? -13.724 -10.711 9.331 1.00 98.38 227 SER A N 1
ATOM 1814 C CA . SER A 1 227 ? -14.969 -9.955 9.214 1.00 98.38 227 SER A CA 1
ATOM 1815 C C . SER A 1 227 ? -14.730 -8.553 8.660 1.00 98.38 227 SER A C 1
ATOM 1817 O O . SER A 1 227 ? -15.450 -8.131 7.758 1.00 98.38 227 SER A O 1
ATOM 1819 N N . ALA A 1 228 ? -13.719 -7.834 9.154 1.00 98.25 228 ALA A N 1
ATOM 1820 C CA . ALA A 1 228 ? -13.434 -6.483 8.683 1.00 98.25 228 ALA A CA 1
ATOM 1821 C C . ALA A 1 228 ? -13.025 -6.458 7.207 1.00 98.25 228 ALA A C 1
ATOM 1823 O O . ALA A 1 228 ? -13.471 -5.580 6.474 1.00 98.25 228 ALA A O 1
ATOM 1824 N N . PHE A 1 229 ? -12.188 -7.403 6.768 1.00 98.50 229 PHE A N 1
ATOM 1825 C CA . PHE A 1 229 ? -11.731 -7.471 5.378 1.00 98.50 229 PHE A CA 1
ATOM 1826 C C . PHE A 1 229 ? -12.879 -7.819 4.434 1.00 98.50 229 PHE A C 1
ATOM 1828 O O . PHE A 1 229 ? -13.071 -7.116 3.446 1.00 98.50 229 PHE A O 1
ATOM 1835 N N . ARG A 1 230 ? -13.701 -8.815 4.788 1.00 98.38 230 ARG A N 1
ATOM 1836 C CA . ARG A 1 230 ? -14.896 -9.174 4.016 1.00 98.38 230 ARG A CA 1
ATOM 1837 C C . ARG A 1 230 ? -15.875 -8.004 3.901 1.00 98.38 230 ARG A C 1
ATOM 1839 O O . ARG A 1 230 ? -16.296 -7.661 2.804 1.00 98.38 230 ARG A O 1
ATOM 1846 N N . LEU A 1 231 ? -16.216 -7.355 5.019 1.00 98.19 231 LEU A N 1
ATOM 1847 C CA . LEU A 1 231 ? -17.164 -6.235 5.008 1.00 98.19 231 LEU A CA 1
ATOM 1848 C C . LEU A 1 231 ? -16.626 -5.033 4.221 1.00 98.19 231 LEU A C 1
ATOM 1850 O O . LEU A 1 231 ? -17.390 -4.377 3.513 1.00 98.19 231 LEU A O 1
ATOM 1854 N N . ALA A 1 232 ? -15.325 -4.748 4.322 1.00 97.50 232 ALA A N 1
ATOM 1855 C CA . ALA A 1 232 ? -14.687 -3.678 3.562 1.00 97.50 232 ALA A CA 1
ATOM 1856 C C . ALA A 1 232 ? -14.701 -3.954 2.048 1.00 97.50 232 ALA A C 1
ATOM 1858 O O . ALA A 1 232 ? -14.977 -3.041 1.268 1.00 97.50 232 ALA A O 1
ATOM 1859 N N . GLU A 1 233 ? -14.462 -5.197 1.633 1.00 96.56 233 GLU A N 1
ATOM 1860 C CA . GLU A 1 233 ? -14.525 -5.602 0.227 1.00 96.56 233 GLU A CA 1
ATOM 1861 C C . GLU A 1 233 ? -15.954 -5.519 -0.320 1.00 96.56 233 GLU A C 1
ATOM 1863 O O . GLU A 1 233 ? -16.207 -4.782 -1.271 1.00 96.56 233 GLU A O 1
ATOM 1868 N N . GLU A 1 234 ? -16.902 -6.196 0.331 1.00 96.25 234 GLU A N 1
ATOM 1869 C CA . GLU A 1 234 ? -18.284 -6.327 -0.145 1.00 96.25 234 GLU A CA 1
ATOM 1870 C C . GLU A 1 234 ? -19.053 -4.998 -0.145 1.00 96.25 234 GLU A C 1
ATOM 1872 O O . GLU A 1 234 ? -19.864 -4.749 -1.036 1.00 96.25 234 GLU A O 1
ATOM 1877 N N . HIS A 1 235 ? -18.823 -4.134 0.852 1.00 95.31 235 HIS A N 1
ATOM 1878 C CA . HIS A 1 235 ? -19.687 -2.969 1.085 1.00 95.31 235 HIS A CA 1
ATOM 1879 C C . HIS A 1 235 ? -19.000 -1.623 0.869 1.00 95.31 235 HIS A C 1
ATOM 1881 O O . HIS A 1 235 ? -19.688 -0.624 0.644 1.00 95.31 235 HIS A O 1
ATOM 1887 N N . LEU A 1 236 ? -17.668 -1.570 0.956 1.00 94.19 236 LEU A N 1
ATOM 1888 C CA . LEU A 1 236 ? -16.897 -0.334 0.793 1.00 94.19 236 LEU A CA 1
ATOM 1889 C C . LEU A 1 236 ? -16.035 -0.342 -0.477 1.00 94.19 236 LEU A C 1
ATOM 1891 O O . LEU A 1 236 ? -15.369 0.657 -0.747 1.00 94.19 236 LEU A O 1
ATOM 1895 N N . ASN A 1 237 ? -16.055 -1.437 -1.249 1.00 93.31 237 ASN A N 1
ATOM 1896 C CA . ASN A 1 237 ? -15.213 -1.643 -2.428 1.00 93.31 237 ASN A CA 1
ATOM 1897 C C . ASN A 1 237 ? -13.714 -1.441 -2.117 1.00 93.31 237 ASN A C 1
ATOM 1899 O O . ASN A 1 237 ? -12.959 -0.891 -2.921 1.00 93.31 237 ASN A O 1
ATOM 1903 N N . ILE A 1 238 ? -13.286 -1.837 -0.911 1.00 95.44 238 ILE A N 1
ATOM 1904 C CA . ILE A 1 238 ? -11.885 -1.791 -0.484 1.00 95.44 238 ILE A CA 1
ATOM 1905 C C . ILE A 1 238 ? -11.279 -3.172 -0.677 1.00 95.44 238 ILE A C 1
ATOM 1907 O O . ILE A 1 238 ? -11.650 -4.127 0.001 1.00 95.44 238 ILE A O 1
ATOM 1911 N N . ARG A 1 239 ? -10.284 -3.271 -1.555 1.00 94.00 239 ARG A N 1
ATOM 1912 C CA . ARG A 1 239 ? -9.626 -4.546 -1.825 1.00 94.00 239 ARG A CA 1
ATOM 1913 C C . ARG A 1 239 ? -8.805 -5.043 -0.625 1.00 94.00 239 ARG A C 1
ATOM 1915 O O . ARG A 1 239 ? -7.985 -4.272 -0.104 1.00 94.00 239 ARG A O 1
ATOM 1922 N N . PRO A 1 240 ? -8.911 -6.331 -0.243 1.00 95.19 240 PRO A N 1
ATOM 1923 C CA . PRO A 1 240 ? -8.101 -6.934 0.815 1.00 95.19 240 PRO A CA 1
ATOM 1924 C C . PRO A 1 240 ? -6.640 -7.131 0.376 1.00 95.19 240 PRO A C 1
ATOM 1926 O O . PRO A 1 240 ? -6.241 -8.159 -0.175 1.00 95.19 240 PRO A O 1
ATOM 1929 N N . LEU A 1 241 ? -5.801 -6.128 0.652 1.00 97.06 241 LEU A N 1
ATOM 1930 C CA . LEU A 1 241 ? -4.361 -6.171 0.356 1.00 97.06 241 LEU A CA 1
ATOM 1931 C C . LEU A 1 241 ? -3.553 -6.995 1.371 1.00 97.06 241 LEU A C 1
ATOM 1933 O O . LEU A 1 241 ? -2.409 -7.345 1.098 1.00 97.06 241 LEU A O 1
ATOM 1937 N N . LEU A 1 242 ? -4.130 -7.311 2.529 1.00 97.69 242 LEU A N 1
ATOM 1938 C CA . LEU A 1 242 ? -3.476 -8.044 3.611 1.00 97.69 242 LEU A CA 1
ATOM 1939 C C . LEU A 1 242 ? -4.069 -9.447 3.738 1.00 97.69 242 LEU A C 1
ATOM 1941 O O . LEU A 1 242 ? -5.270 -9.627 3.554 1.00 97.69 242 LEU A O 1
ATOM 1945 N N . ASP A 1 243 ? -3.236 -10.427 4.079 1.00 97.19 243 ASP A N 1
ATOM 1946 C CA . ASP A 1 243 ? -3.716 -11.733 4.536 1.00 97.19 243 ASP A CA 1
ATOM 1947 C C . ASP A 1 243 ? -3.922 -11.704 6.055 1.00 97.19 243 ASP A C 1
ATOM 1949 O O . ASP A 1 243 ? -3.172 -11.054 6.785 1.00 97.19 243 ASP A O 1
ATOM 1953 N N . VAL A 1 244 ? -4.899 -12.464 6.546 1.00 97.44 244 VAL A N 1
ATOM 1954 C CA . VAL A 1 244 ? -5.214 -12.555 7.981 1.00 97.44 244 VAL A CA 1
ATOM 1955 C C . VAL A 1 244 ? -4.005 -13.049 8.784 1.00 97.44 244 VAL A C 1
ATOM 1957 O O . VAL A 1 244 ? -3.641 -12.443 9.791 1.00 97.44 244 VAL A O 1
ATOM 1960 N N . GLU A 1 245 ? -3.318 -14.089 8.298 1.00 95.88 245 GLU A N 1
ATOM 1961 C CA . GLU A 1 245 ? -2.112 -14.639 8.944 1.00 95.88 245 GLU A CA 1
ATOM 1962 C C . GLU A 1 245 ? -0.988 -13.610 9.079 1.00 95.88 245 GLU A C 1
ATOM 1964 O O . GLU A 1 245 ? -0.268 -13.578 10.079 1.00 95.88 245 GLU A O 1
ATOM 1969 N N . ASP A 1 246 ? -0.847 -12.754 8.069 1.00 94.56 246 ASP A N 1
ATOM 1970 C CA . ASP A 1 246 ? 0.223 -11.768 8.004 1.00 94.56 246 ASP A CA 1
ATOM 1971 C C . ASP A 1 246 ? -0.008 -10.633 9.027 1.00 94.56 246 ASP A C 1
ATOM 1973 O O . ASP A 1 246 ? 0.948 -10.030 9.518 1.00 94.56 246 ASP A O 1
ATOM 1977 N N . VAL A 1 247 ? -1.266 -10.381 9.412 1.00 96.81 247 VAL A N 1
ATOM 1978 C CA . VAL A 1 247 ? -1.644 -9.431 10.475 1.00 96.81 247 VAL A CA 1
ATOM 1979 C C . VAL A 1 247 ? -1.595 -10.070 11.866 1.00 96.81 247 VAL A C 1
ATOM 1981 O O . VAL A 1 247 ? -1.276 -9.395 12.841 1.00 96.81 247 VAL A O 1
ATOM 1984 N N . LEU A 1 248 ? -1.873 -11.370 11.989 1.00 94.94 248 LEU A N 1
ATOM 1985 C CA . LEU A 1 248 ? -1.863 -12.075 13.278 1.00 94.94 248 LEU A CA 1
ATOM 1986 C C . LEU A 1 248 ? -0.455 -12.334 13.840 1.00 94.94 248 LEU A C 1
ATOM 1988 O O . LEU A 1 248 ? -0.323 -12.703 15.016 1.00 94.94 248 LEU A O 1
ATOM 1992 N N . CYS A 1 249 ? 0.591 -12.139 13.035 1.00 92.25 249 CYS A N 1
ATOM 1993 C CA . CYS A 1 249 ? 1.976 -12.308 13.465 1.00 92.25 249 CYS A CA 1
ATOM 1994 C C . CYS A 1 249 ? 2.375 -11.339 14.602 1.00 92.25 249 CYS A C 1
ATOM 1996 O O . CYS A 1 249 ? 1.720 -10.330 14.858 1.00 92.25 249 CYS A O 1
ATOM 1998 N N . ASP A 1 250 ? 3.476 -11.635 15.303 1.00 86.75 250 ASP A N 1
ATOM 1999 C CA . ASP A 1 250 ? 3.915 -10.868 16.487 1.00 86.75 250 ASP A CA 1
ATOM 2000 C C . ASP A 1 250 ? 4.168 -9.379 16.208 1.00 86.75 250 ASP A C 1
ATOM 2002 O O . ASP A 1 250 ? 4.041 -8.529 17.098 1.00 86.75 250 ASP A O 1
ATOM 2006 N N . LYS A 1 251 ? 4.573 -9.061 14.976 1.00 86.12 251 LYS A N 1
ATOM 2007 C CA . LYS A 1 251 ? 4.798 -7.694 14.523 1.00 86.12 251 LYS A CA 1
ATOM 2008 C C . LYS A 1 251 ? 4.422 -7.574 13.044 1.00 86.12 251 LYS A C 1
ATOM 2010 O O . LYS A 1 251 ? 5.253 -7.883 12.193 1.00 86.12 251 LYS A O 1
ATOM 2015 N N . PRO A 1 252 ? 3.205 -7.105 12.739 1.00 90.94 252 PRO A N 1
ATOM 2016 C CA . PRO A 1 252 ? 2.789 -6.857 11.366 1.00 90.94 252 PRO A CA 1
ATOM 2017 C C . PRO A 1 252 ? 3.701 -5.847 10.671 1.00 90.94 252 PRO A C 1
ATOM 2019 O O . PRO A 1 252 ? 4.260 -4.939 11.299 1.00 90.94 252 PRO A O 1
ATOM 2022 N N . ASP A 1 253 ? 3.861 -5.985 9.355 1.00 93.38 25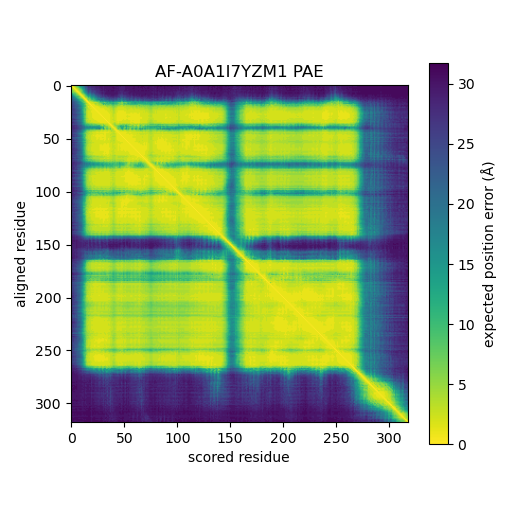3 ASP A N 1
ATOM 2023 C CA . ASP A 1 253 ? 4.651 -5.025 8.598 1.00 93.38 253 ASP A CA 1
ATOM 2024 C C . ASP A 1 253 ? 3.920 -3.681 8.495 1.00 93.38 253 ASP A C 1
ATOM 2026 O O . ASP A 1 253 ? 2.902 -3.540 7.819 1.00 93.38 253 ASP A O 1
ATOM 2030 N N . LYS A 1 254 ? 4.499 -2.660 9.127 1.00 93.56 254 LYS A N 1
ATOM 2031 C CA . LYS A 1 254 ? 3.939 -1.309 9.188 1.00 93.56 254 LYS A CA 1
ATOM 2032 C C . LYS A 1 254 ? 3.560 -0.725 7.823 1.00 93.56 254 LYS A C 1
ATOM 2034 O O . LYS A 1 254 ? 2.519 -0.089 7.686 1.00 93.56 254 LYS A O 1
ATOM 2039 N N . ARG A 1 255 ? 4.416 -0.899 6.809 1.00 94.25 255 ARG A N 1
ATOM 2040 C CA . ARG A 1 255 ? 4.158 -0.355 5.463 1.00 94.25 255 ARG A CA 1
ATOM 2041 C C . ARG A 1 255 ? 2.940 -1.018 4.838 1.00 94.25 255 ARG A C 1
ATOM 2043 O O . ARG A 1 255 ? 2.124 -0.339 4.221 1.00 94.25 255 ARG A O 1
ATOM 2050 N N . SER A 1 256 ? 2.800 -2.319 5.053 1.00 96.81 256 SER A N 1
ATOM 2051 C CA . SER A 1 256 ? 1.654 -3.097 4.601 1.00 96.81 256 SER A CA 1
ATOM 2052 C C . SER A 1 256 ? 0.355 -2.625 5.275 1.00 96.81 256 SER A C 1
ATOM 2054 O O . SER A 1 256 ? -0.617 -2.339 4.577 1.00 96.81 256 SER A O 1
ATOM 2056 N N . ILE A 1 257 ? 0.363 -2.408 6.601 1.00 97.38 257 ILE A N 1
ATOM 2057 C CA . ILE A 1 257 ? -0.792 -1.849 7.334 1.00 97.38 257 ILE A CA 1
ATOM 2058 C C . ILE A 1 257 ? -1.177 -0.461 6.803 1.00 97.38 257 ILE A C 1
ATOM 2060 O O . ILE A 1 257 ? -2.339 -0.237 6.478 1.00 97.38 257 ILE A O 1
ATOM 2064 N N . ILE A 1 258 ? -0.218 0.461 6.646 1.00 96.06 258 ILE A N 1
ATOM 2065 C CA . ILE A 1 258 ? -0.475 1.808 6.097 1.00 96.06 258 ILE A CA 1
ATOM 2066 C C . ILE A 1 258 ? -1.077 1.729 4.689 1.00 96.06 258 ILE A C 1
ATOM 2068 O O . ILE A 1 258 ? -2.044 2.431 4.387 1.00 96.06 258 ILE A O 1
ATOM 2072 N N . THR A 1 259 ? -0.530 0.861 3.834 1.00 96.44 259 THR A N 1
ATOM 2073 C CA . THR A 1 259 ? -1.012 0.675 2.456 1.00 96.44 259 THR A CA 1
ATOM 2074 C C . THR A 1 259 ? -2.487 0.281 2.443 1.00 96.44 259 THR A C 1
ATOM 2076 O O . THR A 1 259 ? -3.264 0.844 1.678 1.00 96.44 259 THR A O 1
ATOM 2079 N N . TYR A 1 260 ? -2.899 -0.630 3.326 1.00 97.75 260 TYR A N 1
ATOM 2080 C CA . TYR A 1 260 ? -4.291 -1.061 3.406 1.00 97.75 260 TYR A CA 1
ATOM 2081 C C . TYR A 1 260 ? -5.205 -0.020 4.071 1.00 97.75 260 TYR A C 1
ATOM 2083 O O . TYR A 1 260 ? -6.225 0.358 3.498 1.00 97.75 260 TYR A O 1
ATOM 2091 N N . VAL A 1 261 ? -4.827 0.490 5.249 1.00 96.38 261 VAL A N 1
ATOM 2092 C CA . VAL A 1 261 ? -5.642 1.422 6.054 1.00 96.38 261 VAL A CA 1
ATOM 2093 C C . VAL A 1 261 ? -5.946 2.713 5.301 1.00 96.38 261 VAL A C 1
ATOM 2095 O O . VAL A 1 261 ? -7.048 3.248 5.396 1.00 96.38 261 VAL A O 1
ATOM 2098 N N . THR A 1 262 ? -4.995 3.215 4.513 1.00 94.75 262 THR A N 1
ATOM 2099 C CA . THR A 1 262 ? -5.185 4.472 3.779 1.00 94.75 262 THR A CA 1
ATOM 2100 C C . THR A 1 262 ? -6.251 4.389 2.679 1.00 94.75 262 THR A C 1
ATOM 2102 O O . THR A 1 262 ? -6.752 5.432 2.266 1.00 94.75 262 THR A O 1
ATOM 2105 N N . GLN A 1 263 ? -6.686 3.193 2.259 1.00 94.69 263 GLN A N 1
ATOM 2106 C CA . GLN A 1 263 ? -7.823 3.040 1.338 1.00 94.69 263 GLN A CA 1
ATOM 2107 C C . GLN A 1 263 ? -9.143 3.557 1.947 1.00 94.69 263 GLN A C 1
ATOM 2109 O O . GLN A 1 263 ? -9.963 4.145 1.241 1.00 94.69 263 GLN A O 1
ATOM 2114 N N . PHE A 1 264 ? -9.323 3.445 3.270 1.00 94.38 264 PHE A N 1
ATOM 2115 C CA . PHE A 1 264 ? -10.538 3.894 3.970 1.00 94.38 264 PHE A CA 1
ATOM 2116 C C . PHE A 1 264 ? -10.737 5.419 3.943 1.00 94.38 264 PHE A C 1
ATOM 2118 O O . PHE A 1 264 ? -11.867 5.910 4.041 1.00 94.38 264 PHE A O 1
ATOM 2125 N N . ILE A 1 265 ? -9.656 6.189 3.778 1.00 91.44 265 ILE A N 1
ATOM 2126 C CA . ILE A 1 265 ? -9.720 7.656 3.702 1.00 91.44 265 ILE A CA 1
ATOM 2127 C C . ILE A 1 265 ? -10.572 8.072 2.491 1.00 91.44 265 ILE A C 1
ATOM 2129 O O . ILE A 1 265 ? -11.465 8.908 2.618 1.00 91.44 265 ILE A O 1
ATOM 2133 N N . ARG A 1 266 ? -10.388 7.409 1.343 1.00 84.19 266 ARG A N 1
ATOM 2134 C CA . ARG A 1 266 ? -11.100 7.710 0.087 1.00 84.19 266 ARG A CA 1
ATOM 2135 C C . ARG A 1 266 ? -12.554 7.242 0.057 1.00 84.19 266 ARG A C 1
ATOM 2137 O O . ARG A 1 266 ? -13.380 7.824 -0.636 1.00 84.19 266 ARG A O 1
ATOM 2144 N N . VAL A 1 267 ? -12.907 6.224 0.836 1.00 82.31 267 VAL A N 1
ATOM 2145 C CA . VAL A 1 267 ? -14.320 5.833 0.984 1.00 82.31 267 VAL A CA 1
ATOM 2146 C C . VAL A 1 267 ? -15.100 6.924 1.711 1.00 82.31 267 VAL A C 1
ATOM 2148 O O . VAL A 1 267 ? -16.227 7.252 1.355 1.00 82.31 267 VAL A O 1
ATOM 2151 N N . THR A 1 268 ? -14.470 7.551 2.700 1.00 68.88 268 THR A N 1
ATOM 2152 C CA . THR A 1 268 ? -15.118 8.585 3.512 1.00 68.88 268 THR A CA 1
ATOM 2153 C C . THR A 1 268 ? -15.413 9.850 2.705 1.00 68.88 268 THR A C 1
ATOM 2155 O O . THR A 1 268 ? -16.455 10.461 2.918 1.00 68.88 268 THR A O 1
ATOM 2158 N N . THR A 1 269 ? -14.541 10.246 1.768 1.00 64.69 269 THR A N 1
ATOM 2159 C CA . THR A 1 269 ? -14.810 11.403 0.892 1.00 64.69 269 THR A CA 1
ATOM 2160 C C . THR A 1 269 ? -16.060 11.187 0.042 1.00 64.69 269 THR A C 1
ATOM 2162 O O . THR A 1 269 ? -16.833 12.119 -0.135 1.00 64.69 269 THR A O 1
ATOM 2165 N N . SER A 1 270 ? -16.284 9.960 -0.434 1.00 60.00 270 SER A N 1
ATOM 2166 C CA . SER A 1 270 ? -17.427 9.612 -1.290 1.00 60.00 270 SER A CA 1
ATOM 2167 C C . SER A 1 270 ? -18.765 9.630 -0.542 1.00 60.00 270 SER A C 1
ATOM 2169 O O . SER A 1 270 ? -19.814 9.755 -1.163 1.00 60.00 270 SER A O 1
ATOM 2171 N N . LEU A 1 271 ? -18.732 9.500 0.789 1.00 55.19 271 LEU A N 1
ATOM 2172 C CA . LEU A 1 271 ? -19.919 9.445 1.648 1.00 55.19 271 LEU A CA 1
ATOM 2173 C C . LEU A 1 271 ? -20.234 10.774 2.345 1.00 55.19 271 LEU A C 1
ATOM 2175 O O . LEU A 1 271 ? -21.305 10.899 2.937 1.00 55.19 271 LEU A O 1
ATOM 2179 N N . ARG A 1 272 ? -19.332 11.765 2.311 1.00 49.78 272 ARG A N 1
ATOM 2180 C CA . ARG A 1 272 ? -19.624 13.077 2.897 1.00 49.78 272 ARG A CA 1
ATOM 2181 C C . ARG A 1 272 ? -20.555 13.853 1.961 1.00 49.78 272 ARG A C 1
ATOM 2183 O O . ARG A 1 272 ? -20.192 14.062 0.802 1.00 49.78 272 ARG A O 1
ATOM 2190 N N . PRO A 1 273 ? -21.721 14.325 2.443 1.00 40.03 273 PRO A N 1
ATOM 2191 C CA . PRO A 1 273 ? -22.465 15.364 1.746 1.00 40.03 273 PRO A CA 1
ATOM 2192 C C . PRO A 1 273 ? -21.522 16.538 1.472 1.00 40.03 273 PRO A C 1
ATOM 2194 O O . PRO A 1 273 ? -20.675 16.850 2.313 1.00 40.03 273 PRO A O 1
ATOM 2197 N N . ILE A 1 274 ? -21.648 17.179 0.308 1.00 47.59 274 ILE A N 1
ATOM 2198 C CA . ILE A 1 274 ? -20.947 18.435 0.033 1.00 47.59 274 ILE A CA 1
ATOM 2199 C C . ILE A 1 274 ? -21.457 19.443 1.065 1.00 47.59 274 ILE A C 1
ATOM 2201 O O . ILE A 1 274 ? -22.522 20.033 0.889 1.00 47.59 274 ILE A O 1
ATOM 2205 N N . GLU A 1 275 ? -20.735 19.612 2.171 1.00 46.75 275 GLU A N 1
ATOM 2206 C CA . GLU A 1 275 ? -20.985 20.731 3.067 1.00 46.75 275 GLU A CA 1
ATOM 2207 C C . GLU A 1 275 ? -20.782 22.011 2.251 1.00 46.75 275 GLU A C 1
ATOM 2209 O O . GLU A 1 275 ? -19.795 22.098 1.504 1.00 46.75 275 GLU A O 1
ATOM 2214 N N . PRO A 1 276 ? -21.698 22.995 2.336 1.00 43.69 276 PRO A N 1
ATOM 2215 C CA . PRO A 1 276 ? -21.505 24.277 1.681 1.00 43.69 276 PRO A CA 1
ATOM 2216 C C . PRO A 1 276 ? -20.237 24.907 2.250 1.00 43.69 276 PRO A C 1
ATOM 2218 O O . PRO A 1 276 ? -20.220 25.455 3.352 1.00 43.69 276 PRO A O 1
ATOM 2221 N N . GLN A 1 277 ? -19.144 24.767 1.504 1.00 50.88 277 GLN A N 1
ATOM 2222 C CA . GLN A 1 277 ? -17.868 25.314 1.910 1.00 50.88 277 GLN A CA 1
ATOM 2223 C C . GLN A 1 277 ? -17.970 26.842 1.904 1.00 50.88 277 GLN A C 1
ATOM 2225 O O . GLN A 1 277 ? -18.593 27.411 1.000 1.00 50.88 277 GLN A O 1
ATOM 2230 N N . PRO A 1 278 ? -17.365 27.528 2.890 1.00 56.91 278 PRO A N 1
ATOM 2231 C CA . PRO A 1 278 ? -17.357 28.981 2.921 1.00 56.91 278 PRO A CA 1
ATOM 2232 C C . PRO A 1 278 ? -16.815 29.533 1.600 1.00 56.91 278 PRO A C 1
ATOM 2234 O O . PRO A 1 278 ? -15.925 28.942 0.982 1.00 56.91 278 PRO A O 1
ATOM 2237 N N . LEU A 1 279 ? -17.392 30.660 1.170 1.00 48.16 279 LEU A N 1
ATOM 2238 C CA . LEU A 1 279 ? -17.232 31.304 -0.138 1.00 48.16 279 LEU A CA 1
ATOM 2239 C C . LEU A 1 279 ? -15.810 31.876 -0.344 1.00 48.16 279 LEU A C 1
ATOM 2241 O O . LEU A 1 279 ? -15.620 33.072 -0.521 1.00 48.16 279 LEU A O 1
ATOM 2245 N N . GLY A 1 280 ? -14.801 31.018 -0.271 1.00 54.84 280 GLY A N 1
ATOM 2246 C CA . GLY A 1 280 ? -13.382 31.365 -0.249 1.00 54.84 280 GLY A CA 1
ATOM 2247 C C . GLY A 1 280 ? -12.457 30.172 -0.002 1.00 54.84 280 GLY A C 1
ATOM 2248 O O . GLY A 1 280 ? -11.241 30.350 0.007 1.00 54.84 280 GLY A O 1
ATOM 2249 N N . SER A 1 281 ? -12.989 28.955 0.183 1.00 53.12 281 SER A N 1
ATOM 2250 C CA . SER A 1 281 ? -12.137 27.775 0.301 1.00 53.12 281 SER A CA 1
ATOM 2251 C C . SER A 1 281 ? -11.357 27.519 -1.004 1.00 53.12 281 SER A C 1
ATOM 2253 O O . SER A 1 281 ? -11.869 27.780 -2.101 1.00 53.12 281 SER A O 1
ATOM 2255 N N . PRO A 1 282 ? -10.133 26.962 -0.933 1.00 56.03 282 PRO A N 1
ATOM 2256 C CA . PRO A 1 282 ? -9.321 26.671 -2.118 1.00 56.03 282 PRO A CA 1
ATOM 2257 C C . PRO A 1 282 ? -10.039 25.775 -3.140 1.00 56.03 282 PRO A C 1
ATOM 2259 O O . PRO A 1 282 ? -9.853 25.930 -4.349 1.00 56.03 282 PRO A O 1
ATOM 2262 N N . SER A 1 283 ? -10.896 24.869 -2.656 1.00 50.78 283 SER A N 1
ATOM 2263 C CA . SER A 1 283 ? -11.688 23.953 -3.482 1.00 50.78 283 SER A CA 1
ATOM 2264 C C . SER A 1 283 ? -12.813 24.678 -4.239 1.00 50.78 283 SER A C 1
ATOM 2266 O O . SER A 1 283 ? -12.969 24.481 -5.445 1.00 50.78 283 SER A O 1
ATOM 2268 N N . VAL A 1 284 ? -13.525 25.612 -3.588 1.00 57.59 284 VAL A N 1
ATOM 2269 C CA . VAL A 1 284 ? -14.545 26.466 -4.234 1.00 57.59 284 VAL A CA 1
ATOM 2270 C C . VAL A 1 284 ? -13.914 27.403 -5.263 1.00 57.59 284 VAL A C 1
ATOM 2272 O O . VAL A 1 284 ? -14.475 27.607 -6.340 1.00 57.59 284 VAL A O 1
ATOM 2275 N N . THR A 1 285 ? -12.729 27.942 -4.975 1.00 59.41 285 THR A N 1
ATOM 2276 C CA . THR A 1 285 ? -11.984 28.789 -5.917 1.00 59.41 285 THR A CA 1
ATOM 2277 C C . THR A 1 285 ? -11.556 27.999 -7.153 1.00 59.41 285 THR A C 1
ATOM 2279 O O . THR A 1 285 ? -11.787 28.462 -8.266 1.00 59.41 285 THR A O 1
ATOM 2282 N N . ARG A 1 286 ? -11.033 26.772 -6.995 1.00 55.06 286 ARG A N 1
ATOM 2283 C CA . ARG A 1 286 ? -10.742 25.879 -8.135 1.00 55.06 286 ARG A CA 1
ATOM 2284 C C . ARG A 1 286 ? -11.989 25.547 -8.947 1.00 55.06 286 ARG A C 1
ATOM 2286 O O . ARG A 1 286 ? -11.927 25.580 -10.173 1.00 55.06 286 ARG A O 1
ATOM 2293 N N . PHE A 1 287 ? -13.107 25.254 -8.285 1.00 58.84 287 PHE A N 1
ATOM 2294 C CA . PHE A 1 287 ? -14.366 24.963 -8.969 1.00 58.84 287 PHE A CA 1
ATOM 2295 C C . PHE A 1 287 ? -14.863 26.173 -9.773 1.00 58.84 287 PHE A C 1
ATOM 2297 O O . PHE A 1 287 ? -15.243 26.028 -10.930 1.00 58.84 287 PHE A O 1
ATOM 2304 N N . ARG A 1 288 ? -14.778 27.387 -9.215 1.00 58.75 288 ARG A N 1
ATOM 2305 C CA . ARG A 1 288 ? -15.093 28.628 -9.940 1.00 58.75 288 ARG A CA 1
ATOM 2306 C C . ARG A 1 288 ? -14.171 28.862 -11.128 1.00 58.75 288 ARG A C 1
ATOM 2308 O O . ARG A 1 288 ? -14.672 29.172 -12.202 1.00 58.75 288 ARG A O 1
ATOM 2315 N N . SER A 1 289 ? -12.865 28.657 -10.969 1.00 62.28 289 SER A N 1
ATOM 2316 C CA . SER A 1 289 ? -11.913 28.758 -12.079 1.00 62.28 289 SER A CA 1
ATOM 2317 C C . SER A 1 289 ? -12.206 27.739 -13.181 1.00 62.28 289 SER A C 1
ATOM 2319 O O . SER A 1 289 ? -12.101 28.074 -14.356 1.00 62.28 289 SER A O 1
ATOM 2321 N N . LEU A 1 290 ? -12.628 26.521 -12.823 1.00 56.25 290 LEU A N 1
ATOM 2322 C CA . LEU A 1 290 ? -13.040 25.499 -13.784 1.00 56.25 290 LEU A CA 1
ATOM 2323 C C . LEU A 1 290 ? -14.321 25.900 -14.525 1.00 56.25 290 LEU A C 1
ATOM 2325 O O . LEU A 1 290 ? -14.356 25.817 -15.745 1.00 56.25 290 LEU A O 1
ATOM 2329 N N . ILE A 1 291 ? -15.352 26.377 -13.821 1.00 71.12 291 ILE A N 1
ATOM 2330 C CA . ILE A 1 291 ? -16.587 26.866 -14.454 1.00 71.12 291 ILE A CA 1
ATOM 2331 C C . ILE A 1 291 ? -16.301 28.067 -15.358 1.00 71.12 291 ILE A C 1
ATOM 2333 O O . ILE A 1 291 ? -16.819 28.132 -16.469 1.00 71.12 291 ILE A O 1
ATOM 2337 N N . GLN A 1 292 ? -15.441 28.988 -14.924 1.00 65.25 292 GLN A N 1
ATOM 2338 C CA . GLN A 1 292 ? -15.039 30.140 -15.722 1.00 65.25 292 GLN A CA 1
ATOM 2339 C C . GLN A 1 292 ? -14.247 29.717 -16.965 1.00 65.25 292 GLN A C 1
ATOM 2341 O O . GLN A 1 292 ? -14.460 30.284 -18.033 1.00 65.25 292 GLN A O 1
ATOM 2346 N N . TRP A 1 293 ? -13.397 28.692 -16.851 1.00 70.25 293 TRP A N 1
ATOM 2347 C CA . TRP A 1 293 ? -12.696 28.096 -17.988 1.00 70.25 293 TRP A CA 1
ATOM 2348 C C . TRP A 1 293 ? -13.647 27.370 -18.950 1.00 70.25 293 TRP A C 1
ATOM 2350 O O . TRP A 1 293 ? -13.530 27.527 -20.162 1.00 70.25 293 TRP A O 1
ATOM 2360 N N . ILE A 1 294 ? -14.628 26.615 -18.446 1.00 70.62 294 ILE A N 1
ATOM 2361 C CA . ILE A 1 294 ? -15.647 25.962 -19.285 1.00 70.62 294 ILE A CA 1
ATOM 2362 C C . ILE A 1 294 ? -16.483 27.020 -20.015 1.00 70.62 294 ILE A C 1
ATOM 2364 O O . ILE A 1 294 ? -16.728 26.892 -21.213 1.00 70.62 294 ILE A O 1
ATOM 2368 N N . ALA A 1 295 ? -16.891 28.081 -19.316 1.00 68.19 295 ALA A N 1
ATOM 2369 C CA . ALA A 1 295 ? -17.670 29.170 -19.894 1.00 68.19 295 ALA A CA 1
ATOM 2370 C C . ALA A 1 295 ? -16.884 29.915 -20.982 1.00 68.19 295 ALA A C 1
ATOM 2372 O O . ALA A 1 295 ? -17.418 30.133 -22.068 1.00 68.19 295 ALA A O 1
ATOM 2373 N N . SER A 1 296 ? -15.610 30.241 -20.736 1.00 68.25 296 SER A N 1
ATOM 2374 C CA . SER A 1 296 ? -14.762 30.902 -21.734 1.00 68.25 296 SER A CA 1
ATOM 2375 C C . SER A 1 296 ? -14.479 30.001 -22.936 1.00 68.25 296 SER A C 1
ATOM 2377 O O . SER A 1 296 ? -14.556 30.457 -24.073 1.00 68.25 296 SER A O 1
ATOM 2379 N N . THR A 1 297 ? -14.236 28.709 -22.710 1.00 64.25 297 THR A N 1
ATOM 2380 C CA . THR A 1 297 ? -13.999 27.734 -23.786 1.00 64.25 297 THR A CA 1
ATOM 2381 C C . THR A 1 297 ? -15.253 27.522 -24.637 1.00 64.25 297 THR A C 1
ATOM 2383 O O . THR A 1 297 ? -15.165 27.458 -25.859 1.00 64.25 297 THR A O 1
ATOM 2386 N N . SER A 1 298 ? -16.435 27.486 -24.015 1.00 67.94 298 SER A N 1
ATOM 2387 C CA . SER A 1 298 ? -17.723 27.409 -24.718 1.00 67.94 298 SER A CA 1
ATOM 2388 C C . SER A 1 298 ? -17.987 28.658 -25.566 1.00 67.94 298 SER A C 1
ATOM 2390 O O . SER A 1 298 ? -18.433 28.560 -26.707 1.00 67.94 298 SER A O 1
ATOM 2392 N N . GLN A 1 299 ? -17.638 29.839 -25.052 1.00 65.75 299 GLN A N 1
ATOM 2393 C CA . GLN A 1 299 ? -17.783 31.097 -25.781 1.00 65.75 299 GLN A CA 1
ATOM 2394 C C . GLN A 1 299 ? -16.847 31.168 -26.999 1.00 65.75 299 GLN A C 1
ATOM 2396 O O . GLN A 1 299 ? -17.279 31.594 -28.064 1.00 65.75 299 GLN A O 1
ATOM 2401 N N . VAL A 1 300 ? -15.608 30.674 -26.871 1.00 64.19 300 VAL A N 1
ATOM 2402 C CA . VAL A 1 300 ? -14.653 30.533 -27.988 1.00 64.19 300 VAL A CA 1
ATOM 2403 C C . VAL A 1 300 ? -15.137 29.512 -29.022 1.00 64.19 300 VAL A C 1
ATOM 2405 O O . VAL A 1 300 ? -15.004 29.740 -30.220 1.00 64.19 300 VAL A O 1
ATOM 2408 N N . ALA A 1 301 ? -15.741 28.404 -28.587 1.00 57.22 301 ALA A N 1
ATOM 2409 C CA . ALA A 1 301 ? -16.302 27.404 -29.494 1.00 57.22 301 ALA A CA 1
ATOM 2410 C C . ALA A 1 301 ? -17.517 27.930 -30.282 1.00 57.22 301 ALA A C 1
ATOM 2412 O O . ALA A 1 301 ? -17.721 27.524 -31.422 1.00 57.22 301 ALA A O 1
ATOM 2413 N N . MET A 1 302 ? -18.302 28.848 -29.707 1.00 62.44 302 MET A N 1
ATOM 2414 C CA . MET A 1 302 ? -19.437 29.485 -30.390 1.00 62.44 302 MET A CA 1
ATOM 2415 C C . MET A 1 302 ? -19.030 30.608 -31.355 1.00 62.44 302 MET A C 1
ATOM 2417 O O . MET A 1 302 ? -19.790 30.917 -32.269 1.00 62.44 302 MET A O 1
ATOM 2421 N N . THR A 1 303 ? -17.858 31.222 -31.171 1.00 61.72 303 THR A N 1
ATOM 2422 C CA . THR A 1 303 ? -17.324 32.258 -32.075 1.00 61.72 303 THR A CA 1
ATOM 2423 C C . THR A 1 303 ? -16.358 31.706 -33.126 1.00 61.72 303 THR A C 1
ATOM 2425 O O . THR A 1 303 ? -15.904 32.456 -33.989 1.00 61.72 303 THR A O 1
ATOM 2428 N N . PHE A 1 304 ? -16.053 30.406 -33.076 1.00 53.19 304 PHE A N 1
ATOM 2429 C CA . PHE A 1 304 ? -15.220 29.720 -34.056 1.00 53.19 304 PHE A CA 1
ATOM 2430 C C . PHE A 1 304 ? -15.973 29.557 -35.384 1.00 53.19 304 PHE A C 1
ATOM 2432 O O . PHE A 1 304 ? -16.904 28.757 -35.487 1.00 53.19 304 PHE A O 1
ATOM 2439 N N . ASP A 1 305 ? -15.558 30.305 -36.409 1.00 56.97 305 ASP A N 1
ATOM 2440 C CA . ASP A 1 305 ? -15.996 30.092 -37.788 1.00 56.97 305 ASP A CA 1
ATOM 2441 C C . ASP A 1 305 ? -15.069 29.059 -38.458 1.00 56.97 305 ASP A C 1
ATOM 2443 O O . ASP A 1 305 ? -13.910 29.367 -38.746 1.00 56.97 305 ASP 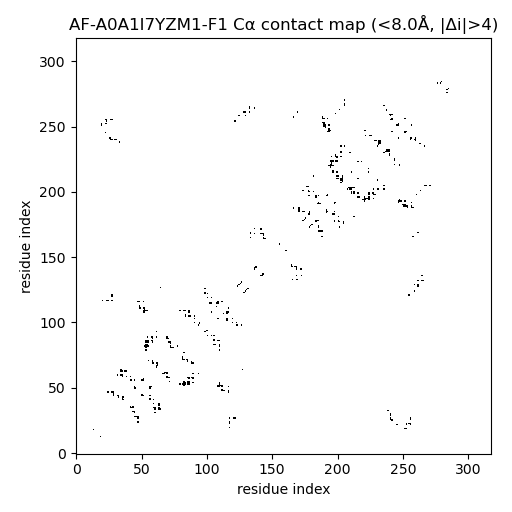A O 1
ATOM 2447 N N . PRO A 1 306 ? -15.540 27.834 -38.754 1.00 53.72 306 PRO A N 1
ATOM 2448 C CA . PRO A 1 306 ? -14.723 26.794 -39.379 1.00 53.72 306 PRO A CA 1
ATOM 2449 C C . PRO A 1 306 ? -14.270 27.131 -40.811 1.00 53.72 306 PRO A C 1
ATOM 2451 O O . PRO A 1 306 ? -13.546 26.341 -41.415 1.00 53.72 306 PRO A O 1
ATOM 2454 N N . ARG A 1 307 ? -14.688 28.274 -41.375 1.00 52.50 307 ARG A N 1
ATOM 2455 C CA . ARG A 1 307 ? -14.225 28.786 -42.673 1.00 52.50 307 ARG A CA 1
ATOM 2456 C C . ARG A 1 307 ? -13.127 29.846 -42.572 1.00 52.50 307 ARG A C 1
ATOM 2458 O O . ARG A 1 307 ? -12.633 30.276 -43.613 1.00 52.50 307 ARG A O 1
ATOM 2465 N N . SER A 1 308 ? -12.735 30.278 -41.371 1.00 58.97 308 SER A N 1
ATOM 2466 C CA . SER A 1 308 ? -11.636 31.234 -41.226 1.00 58.97 308 SER A CA 1
ATOM 2467 C C . SER A 1 308 ? -10.294 30.530 -41.434 1.00 58.97 308 SER A C 1
ATOM 2469 O O . SER A 1 308 ? -9.926 29.637 -40.669 1.00 58.97 308 SER A O 1
ATOM 2471 N N . ASP A 1 309 ? -9.576 30.923 -42.483 1.00 52.16 309 ASP A N 1
ATOM 2472 C CA . ASP A 1 309 ? -8.288 30.346 -42.857 1.00 52.16 309 ASP A CA 1
ATOM 2473 C C . ASP A 1 309 ? -7.197 30.790 -41.864 1.00 52.16 309 ASP A C 1
ATOM 2475 O O . ASP A 1 309 ? -6.621 31.878 -41.963 1.00 52.16 309 ASP A O 1
ATOM 2479 N N . LEU A 1 310 ? -6.945 29.949 -40.856 1.00 55.25 310 LEU A N 1
ATOM 2480 C CA . LEU A 1 310 ? -5.963 30.169 -39.782 1.00 55.25 310 LEU A CA 1
ATOM 2481 C C . LEU A 1 310 ? -4.538 30.423 -40.310 1.00 55.25 310 LEU A C 1
ATOM 2483 O O . LEU A 1 310 ? -3.701 30.963 -39.587 1.00 55.25 310 LEU A O 1
ATOM 2487 N N . TYR A 1 311 ? -4.260 30.072 -41.569 1.00 50.09 311 TYR A N 1
ATOM 2488 C CA . TYR A 1 311 ? -2.954 30.246 -42.201 1.00 50.09 311 TYR A CA 1
ATOM 2489 C C . TYR A 1 311 ? -2.657 31.700 -42.610 1.00 50.09 311 TYR A C 1
ATOM 2491 O O . TYR A 1 311 ? -1.495 32.105 -42.651 1.00 50.09 311 TYR A O 1
ATOM 2499 N N . ALA A 1 312 ? -3.687 32.518 -42.854 1.00 52.88 312 ALA A N 1
ATOM 2500 C CA . ALA A 1 312 ? -3.518 33.904 -43.298 1.00 52.88 312 ALA A CA 1
ATOM 2501 C C . ALA A 1 312 ? -3.048 34.854 -42.177 1.00 52.88 312 ALA A C 1
ATOM 2503 O O . ALA A 1 312 ? -2.435 35.884 -42.451 1.00 52.88 312 ALA A O 1
ATOM 2504 N N . GLN A 1 313 ? -3.287 34.508 -40.906 1.00 50.34 313 GLN A N 1
ATOM 2505 C CA . GLN A 1 313 ? -2.942 35.360 -39.756 1.00 50.34 313 GLN A CA 1
ATOM 2506 C C . GLN A 1 313 ? -1.450 35.319 -39.378 1.00 50.34 313 GLN A C 1
ATOM 2508 O O . GLN A 1 313 ? -0.988 36.176 -38.631 1.00 50.34 313 GLN A O 1
ATOM 2513 N N . TYR A 1 314 ? -0.683 34.365 -39.917 1.00 54.09 314 TYR A N 1
ATOM 2514 C CA . TYR A 1 314 ? 0.750 34.203 -39.640 1.00 54.09 314 TYR A CA 1
ATOM 2515 C C . TYR A 1 314 ? 1.675 34.766 -40.734 1.00 54.09 314 TYR A C 1
ATOM 2517 O O . TYR A 1 314 ? 2.892 34.645 -40.614 1.00 54.09 314 TYR A O 1
ATOM 2525 N N . GLN A 1 315 ? 1.136 35.388 -41.791 1.00 52.34 315 GLN A N 1
ATOM 2526 C CA . GLN A 1 315 ? 1.930 35.854 -42.939 1.00 52.34 315 GLN A CA 1
ATOM 2527 C C . GLN A 1 315 ? 2.171 37.369 -43.034 1.00 52.34 315 GLN A C 1
ATOM 2529 O O . GLN A 1 315 ? 2.659 37.832 -44.061 1.00 52.34 315 GLN A O 1
ATOM 2534 N N . VAL A 1 316 ? 1.937 38.164 -41.985 1.00 50.16 316 VAL A N 1
ATOM 2535 C CA . VAL A 1 316 ? 2.320 39.589 -42.021 1.00 50.16 316 VAL A CA 1
ATOM 2536 C C . VAL A 1 316 ? 3.163 39.962 -40.812 1.00 50.16 316 VAL A C 1
ATOM 2538 O O . VAL A 1 316 ? 2.626 40.309 -39.766 1.00 50.16 316 VAL A O 1
ATOM 2541 N N . SER A 1 317 ? 4.485 39.873 -40.979 1.00 40.41 317 SER A N 1
ATOM 2542 C CA . SER A 1 317 ? 5.510 40.810 -40.474 1.00 40.41 317 SER A CA 1
ATOM 2543 C C . SER A 1 317 ? 6.893 40.297 -40.893 1.00 40.41 317 SER A C 1
ATOM 2545 O O . SER A 1 317 ? 7.584 39.631 -40.121 1.00 40.41 317 SER A O 1
ATOM 2547 N N . GLY A 1 318 ? 7.245 40.567 -42.151 1.00 40.03 318 GLY A N 1
ATOM 2548 C CA . GLY A 1 318 ? 8.629 40.753 -42.584 1.00 40.03 318 GLY A CA 1
ATOM 2549 C C . GLY A 1 318 ? 8.893 42.242 -42.737 1.00 40.03 318 GLY A C 1
ATOM 2550 O O . GLY A 1 318 ? 7.918 42.954 -43.074 1.00 40.03 318 GLY A O 1
#

Foldseek 3Di:
DDDDDDDPDDPPPPPPVVLLLVQLQLLLQVVLQVLCVVPPPDDGDPGLLQPCLQLPSLQSSCCSLPVDHFDQDDDPDRDNVSSLVNQVRSVVVVVVVPQPQDPQHSVCSNVSPSVNSSVVSLSVLCPSFQVVLQVLLVVVVLHQDPPPPDDDDDDDDPVRVVVVSSFSSLQVVLCVQFCVVLVQDDDGLKLSPQQLLSLLSLLCSLPVVQDDSVVSVVDGSLCSNVSSQVSCCPPQVQHDSGDNVQRNDPIHNSSSSSSRSSSSSVSVVVPDDPDPPPPDDPVNVVVVVVVVVVVVVVVVVVPDDPPPDPVVVPPDDD

InterPro domains:
  IPR001589 Actinin-type actin-binding domain, conserved site [PS00019] (24-33)
  IPR001589 Actinin-type actin-binding domain, conserved site [PS00020] (101-125)
  IPR001715 Calponin homology domain [PF00307] (23-129)
  IPR001715 Calponin homology domain [PF00307] (166-268)
  IPR001715 Calponin homology domain [PS50021] (22-129)
  IPR001715 Calponin homology domain [PS50021] (164-269)
  IPR001715 Calponin homology domain [SM00033] (24-127)
  IPR001715 Calponin homology domain [SM00033] (166-264)
  IPR036872 CH domain superfamily [G3DSA:1.10.418.10] (12-132)
  IPR036872 CH domain superfamily [G3DSA:1.10.418.10] (159-271)
  IPR036872 CH domain superfamily [SSF47576] (19-266)

Sequence (318 aa):
MSRRRNPCCPCFRMSSKYQHDKIQKKTFTKWINYHLETHNSSRQVEDLFEDLRDGVLLCHLIEVLTGEALPVHKGRVSKRVHHISNLTTALTVLRRRGLELINNNPTDLADGNPRIVLGLVWQMILHFQVESNLQLLAEWGFEAPASTSSTSSAASTPIGKLKSSVDRVILRWVSAEVAKKHGIPVSDMDKSWRDGVAFNALVHRSRPELVDMERVRRSTPRENIESAFRLAEEHLNIRPLLDVEDVLCDKPDKRSIITYVTQFIRVTTSLRPIEPQPLGSPSVTRFRSLIQWIASTSQVAMTFDPRSDLYAQYQVSG

Organism: NCBI:txid37863